Protein AF-A0A4Q3MBM2-F1 (afdb_monomer)

Solvent-accessible surface area (backbone atoms only — not comparable to full-atom values): 11166 Å² total; per-residue (Å²): 129,85,73,57,57,93,56,54,70,70,56,49,52,54,50,42,41,54,47,29,48,54,47,33,59,75,68,70,52,67,75,80,54,37,60,60,47,26,50,55,43,49,52,53,52,48,66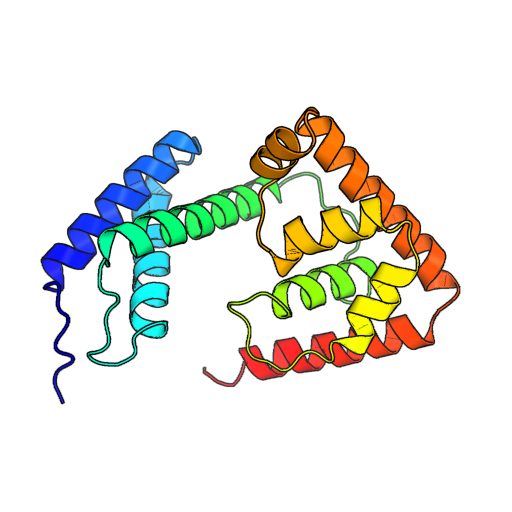,75,32,84,50,63,72,63,64,101,51,57,68,61,50,48,55,56,49,32,50,53,55,48,50,51,50,52,55,59,56,63,60,63,87,77,78,88,71,74,88,67,104,72,51,59,60,59,38,44,53,53,46,37,42,40,63,13,95,88,41,68,97,76,57,64,66,66,59,62,51,54,56,39,66,68,45,62,64,79,47,32,48,56,49,42,38,41,36,30,67,61,46,48,54,62,55,52,11,62,75,69,73,47,51,48,67,56,44,55,49,49,54,52,50,42,51,50,49,39,47,60,51,44,73,80,31,60,70,57,44,54,49,35,52,52,46,41,53,50,53,55,55,64,69,62,74,80,122

Me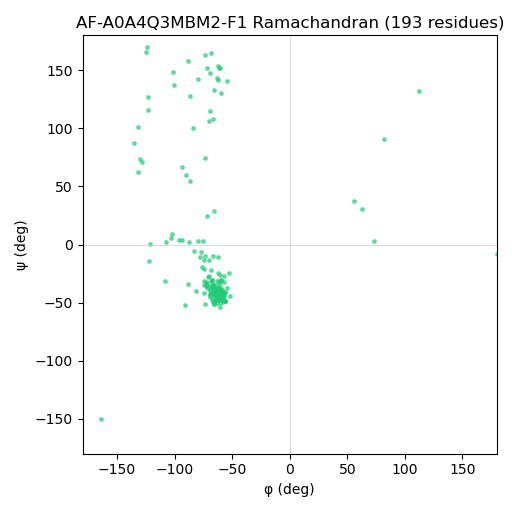an predicted aligned error: 14.72 Å

Foldseek 3Di:
DDADEPDDPVRLLVLLLVLLQVLCVVLVHDPVCSVVLSVVLVVVQCVVPVHHPHDPDVSVVSNVSSNLSNVVVSVVVVVPDDPPPDDDPQQLLVLLLLLLLCQAPPHDPQADPVLNVVLLVQDDVVLSVLSNCVRRVVDDLVNVCVVVVHDSVVSVVSPVVSSVSSSVSVVVVVVSSVSSSVRSVRSVVVVPPPD

Nearest PDB structures (foldseek):
  6dvb-assembly1_F  TM=3.613E-01  e=2.000E-03  Mycobacterium tuberculosis H37Rv
  4nqw-assembly1_A  TM=4.104E-01  e=3.362E-02  Mycobacterium tuberculosis
  7qh5-assembly2_B  TM=3.518E-01  e=1.270E-02  Streptomyces tsukubensis NRRL18488
  5wuq-assembly1_A  TM=3.814E-01  e=9.805E-02  Bacillus subtilis subsp. subtilis str. 168
  6ek8-assembly1_A  TM=2.149E-01  e=8.210E+00  Yersinia enterocolitica

pLDDT: mean 74.62, std 16.69, range [29.73, 94.88]

Sequence (195 aa):
MPIVLCMDHDELMTQARRIVRAQVRRARLDRDVIDDLTQELLVKYLQAWPGSDEPDNPAAWLQHAAGNVVIDRVRKNKRKPADNYGQGGDDPVALLVA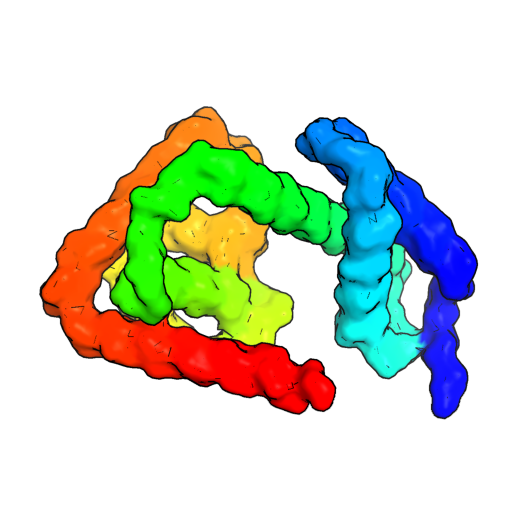TLRAAGPTSLPVVNDGVWQAALGLIPPADADILRDRFIGGTSAAELATELGISRAAVDQRVARAKARIREALVHRPDLVEALQSAHQHAYLSDNRFR

Radius of gyration: 18.85 Å; Cα contacts (8 Å, |Δi|>4): 165; chains: 1; bounding box: 39×39×48 Å

Structure (mmCIF, N/CA/C/O backbone):
data_AF-A0A4Q3MBM2-F1
#
_entry.id   AF-A0A4Q3MBM2-F1
#
loop_
_atom_site.group_PDB
_atom_site.id
_atom_site.type_symbol
_atom_site.label_atom_id
_atom_site.label_alt_id
_atom_site.label_comp_id
_atom_site.label_asym_id
_atom_site.label_entity_id
_atom_site.label_seq_id
_atom_site.pdbx_PDB_ins_code
_atom_site.Cartn_x
_atom_site.Cartn_y
_atom_site.Cartn_z
_atom_site.occupancy
_atom_site.B_iso_or_equiv
_atom_site.auth_seq_id
_atom_site.auth_comp_id
_atom_site.auth_asym_id
_atom_site.auth_atom_id
_atom_site.pdbx_PDB_model_num
ATOM 1 N N . MET A 1 1 ? 23.381 -11.188 -27.583 1.00 37.38 1 MET A N 1
ATOM 2 C CA . MET A 1 1 ? 22.688 -10.480 -28.682 1.00 37.38 1 MET A CA 1
ATOM 3 C C . MET A 1 1 ? 22.406 -9.065 -28.210 1.00 37.38 1 MET A C 1
ATOM 5 O O . MET A 1 1 ? 22.103 -8.938 -27.028 1.00 37.38 1 MET A O 1
ATOM 9 N N . PRO A 1 2 ? 22.579 -8.021 -29.037 1.00 47.56 2 PRO A N 1
ATOM 10 C CA . PRO A 1 2 ? 22.278 -6.662 -28.604 1.00 47.56 2 PRO A CA 1
ATOM 11 C C . PRO A 1 2 ? 20.770 -6.546 -28.356 1.00 47.56 2 PRO A C 1
ATOM 13 O O . PRO A 1 2 ? 19.973 -7.031 -29.158 1.00 47.56 2 PRO A O 1
ATOM 16 N N . ILE A 1 3 ? 20.400 -5.960 -27.220 1.00 51.81 3 ILE A N 1
ATOM 17 C CA . ILE A 1 3 ? 19.015 -5.625 -26.891 1.00 51.81 3 ILE A CA 1
ATOM 18 C C . ILE A 1 3 ? 18.636 -4.479 -27.829 1.00 51.81 3 ILE A C 1
ATOM 20 O O . ILE A 1 3 ? 19.146 -3.371 -27.684 1.00 51.81 3 ILE A O 1
ATOM 24 N N . VAL A 1 4 ? 17.820 -4.760 -28.844 1.00 51.38 4 VAL A N 1
ATOM 25 C CA . VAL A 1 4 ? 17.264 -3.717 -29.709 1.00 51.38 4 VAL A CA 1
ATOM 26 C C . VAL A 1 4 ? 16.024 -3.188 -29.000 1.00 51.38 4 VAL A C 1
ATOM 28 O O . VAL A 1 4 ? 14.993 -3.858 -29.001 1.00 51.38 4 VAL A O 1
ATOM 31 N N . LEU A 1 5 ? 16.174 -2.045 -28.333 1.00 57.00 5 LEU A N 1
ATOM 32 C CA . LEU A 1 5 ? 15.079 -1.254 -27.772 1.00 57.00 5 LEU A CA 1
ATOM 33 C C . LEU A 1 5 ? 14.441 -0.436 -28.917 1.00 57.00 5 LEU A C 1
ATOM 35 O O . LEU A 1 5 ? 15.150 0.020 -29.817 1.00 57.00 5 LEU A O 1
ATOM 39 N N . CYS A 1 6 ? 13.118 -0.262 -28.915 1.00 62.47 6 CYS A N 1
ATOM 40 C CA . CYS A 1 6 ? 12.387 0.590 -29.861 1.00 62.47 6 CYS A CA 1
ATOM 41 C C . CYS A 1 6 ? 12.673 2.081 -29.611 1.00 62.47 6 CYS A C 1
ATOM 43 O O . CYS A 1 6 ? 12.606 2.881 -30.544 1.00 62.47 6 CYS A O 1
ATOM 45 N N . MET A 1 7 ? 13.013 2.453 -28.374 1.00 65.75 7 MET A N 1
ATOM 46 C CA . MET A 1 7 ? 13.643 3.738 -28.051 1.00 65.75 7 MET A CA 1
ATOM 47 C C . MET A 1 7 ? 15.149 3.566 -27.861 1.00 65.75 7 MET A C 1
ATOM 49 O O . MET A 1 7 ? 15.589 2.658 -27.159 1.00 65.75 7 MET A O 1
ATOM 53 N N . ASP A 1 8 ? 15.943 4.485 -28.405 1.00 80.06 8 ASP A N 1
ATOM 54 C CA . ASP A 1 8 ? 17.374 4.536 -28.096 1.00 80.06 8 ASP A CA 1
ATOM 55 C C . ASP A 1 8 ? 17.601 4.799 -26.591 1.00 80.06 8 ASP A C 1
ATOM 57 O O . ASP A 1 8 ? 16.781 5.425 -25.911 1.00 80.06 8 ASP A O 1
ATOM 61 N N . HIS A 1 9 ? 18.723 4.324 -26.049 1.00 78.25 9 HIS A N 1
ATOM 62 C CA . HIS A 1 9 ? 19.058 4.426 -24.628 1.00 78.25 9 HIS A CA 1
ATOM 63 C C . HIS A 1 9 ? 19.037 5.879 -24.129 1.00 78.25 9 HIS A C 1
ATOM 65 O O . HIS A 1 9 ? 18.509 6.166 -23.048 1.00 78.25 9 HIS A O 1
ATOM 71 N N . ASP A 1 10 ? 19.557 6.804 -24.937 1.00 82.06 10 ASP A N 1
ATOM 72 C CA . ASP A 1 10 ? 19.594 8.231 -24.613 1.00 82.06 10 ASP A CA 1
ATOM 73 C C . ASP A 1 10 ? 18.190 8.854 -24.591 1.00 82.06 10 ASP A C 1
ATOM 75 O O . ASP A 1 10 ? 17.880 9.696 -23.734 1.00 82.06 10 ASP A O 1
ATOM 79 N N . GLU A 1 11 ? 17.303 8.403 -25.480 1.00 84.25 11 GLU A N 1
ATOM 80 C CA . GLU A 1 11 ? 15.905 8.828 -25.534 1.00 84.25 11 GLU A CA 1
ATOM 81 C C . GLU A 1 11 ? 15.121 8.303 -24.324 1.00 84.25 11 GLU A C 1
ATOM 83 O O . GLU A 1 11 ? 14.438 9.072 -23.635 1.00 84.25 11 GLU A O 1
ATOM 88 N N . LEU A 1 12 ? 15.302 7.022 -23.991 1.00 85.31 12 LEU A N 1
ATOM 89 C CA . LEU A 1 12 ? 14.716 6.377 -22.818 1.00 85.31 12 LEU A CA 1
ATOM 90 C C . LEU A 1 12 ? 15.132 7.086 -21.519 1.00 85.31 12 LEU A C 1
ATOM 92 O O . LEU A 1 12 ? 14.277 7.447 -20.703 1.00 85.31 12 LEU A O 1
ATOM 96 N N . MET A 1 13 ? 16.431 7.343 -21.340 1.00 89.25 13 MET A N 1
ATOM 97 C CA . MET A 1 13 ? 16.970 8.042 -20.170 1.00 89.25 13 MET A CA 1
ATOM 98 C C . MET A 1 13 ? 16.420 9.471 -20.067 1.00 89.25 13 MET A C 1
ATOM 100 O O . MET A 1 13 ? 15.952 9.898 -19.003 1.00 89.25 13 MET A O 1
ATOM 104 N N . THR A 1 14 ? 16.424 10.215 -21.175 1.00 91.81 14 THR A N 1
ATOM 105 C CA . THR A 1 14 ? 15.919 11.595 -21.221 1.00 91.81 14 THR A CA 1
ATOM 106 C C . THR A 1 14 ? 14.436 11.656 -20.863 1.00 91.81 14 THR A C 1
ATOM 108 O O . THR A 1 14 ? 14.007 12.500 -20.061 1.00 91.81 14 THR A O 1
ATOM 111 N N . GLN A 1 15 ? 13.644 10.735 -21.410 1.00 89.94 15 GLN A N 1
ATOM 112 C CA . GLN A 1 15 ? 12.216 10.644 -21.153 1.00 89.94 15 GLN A CA 1
ATOM 113 C C . GLN A 1 15 ? 11.914 10.253 -19.704 1.00 89.94 15 GLN A C 1
ATOM 115 O O . GLN A 1 15 ? 11.149 10.958 -19.037 1.00 89.94 15 GLN A O 1
ATOM 120 N N . ALA A 1 16 ? 12.549 9.198 -19.189 1.00 91.38 16 ALA A N 1
ATOM 121 C CA . ALA A 1 16 ? 12.395 8.755 -17.807 1.00 91.38 16 ALA A CA 1
ATOM 122 C C . ALA A 1 16 ? 12.726 9.888 -16.823 1.00 91.38 16 ALA A C 1
ATOM 124 O O . ALA A 1 16 ? 11.911 10.227 -15.959 1.00 91.38 16 ALA A O 1
ATOM 125 N N . ARG A 1 17 ? 13.863 10.571 -17.016 1.00 94.88 17 ARG A N 1
ATOM 126 C CA . ARG A 1 17 ? 14.290 11.677 -16.146 1.00 94.88 17 ARG A CA 1
ATOM 127 C C . ARG A 1 17 ? 13.323 12.859 -16.182 1.00 94.88 17 ARG A C 1
ATOM 129 O O . ARG A 1 17 ? 13.043 13.468 -15.145 1.00 94.88 17 ARG A O 1
ATOM 136 N N . ARG A 1 18 ? 12.788 13.205 -17.360 1.00 94.00 18 ARG A N 1
ATOM 137 C CA . ARG A 1 18 ? 11.780 14.270 -17.514 1.00 94.00 18 ARG A CA 1
ATOM 138 C C . ARG A 1 18 ? 10.504 13.945 -16.737 1.00 94.00 18 ARG A C 1
ATOM 140 O O . ARG A 1 18 ? 9.981 14.816 -16.037 1.00 94.00 18 ARG A O 1
ATOM 147 N N . ILE A 1 19 ? 10.026 12.709 -16.850 1.00 90.75 19 ILE A N 1
ATOM 148 C CA . ILE A 1 19 ? 8.814 12.229 -16.182 1.00 90.75 19 ILE A CA 1
ATOM 149 C C . ILE A 1 19 ? 9.013 12.215 -14.663 1.00 90.75 19 ILE A C 1
ATOM 151 O O . ILE A 1 19 ? 8.224 12.826 -13.937 1.00 90.75 19 ILE A O 1
ATOM 155 N N . VAL A 1 20 ? 10.101 11.609 -14.178 1.00 92.69 20 VAL A N 1
ATOM 156 C CA . VAL A 1 20 ? 10.429 11.553 -12.745 1.00 92.69 20 VAL A CA 1
ATOM 157 C C . VAL A 1 20 ? 10.550 12.955 -12.160 1.00 92.69 20 VAL A C 1
ATOM 159 O O . VAL A 1 20 ? 9.953 13.241 -11.126 1.00 92.69 20 VAL A O 1
ATOM 162 N N . ARG A 1 21 ? 11.225 13.884 -12.848 1.00 91.88 21 ARG A N 1
ATOM 163 C CA . ARG A 1 21 ? 11.324 15.287 -12.413 1.00 91.88 21 ARG A CA 1
ATOM 164 C C . ARG A 1 21 ? 9.953 15.946 -12.247 1.00 91.88 21 ARG A C 1
ATOM 166 O O . ARG A 1 21 ? 9.754 16.697 -11.289 1.00 91.88 21 ARG A O 1
ATOM 173 N N . ALA A 1 22 ? 9.018 15.709 -13.167 1.00 85.69 22 ALA A N 1
ATOM 174 C CA . ALA A 1 22 ? 7.664 16.250 -13.067 1.00 85.69 22 ALA A CA 1
ATOM 175 C C . ALA A 1 22 ? 6.912 15.664 -11.861 1.00 85.69 22 ALA A C 1
ATOM 177 O O . ALA A 1 22 ? 6.279 16.409 -11.111 1.00 85.69 22 ALA A O 1
ATOM 178 N N . GLN A 1 23 ? 7.034 14.355 -11.634 1.00 82.75 23 GLN A N 1
ATOM 179 C CA . GLN A 1 23 ? 6.391 13.667 -10.514 1.00 82.75 23 GLN A CA 1
ATOM 180 C C . GLN A 1 23 ? 6.994 14.063 -9.156 1.00 82.75 23 GLN A C 1
ATOM 182 O O . GLN A 1 23 ? 6.250 14.385 -8.233 1.00 82.75 23 GLN A O 1
ATOM 187 N N . VAL A 1 24 ? 8.323 14.167 -9.043 1.00 86.12 24 VAL A N 1
ATOM 188 C CA . VAL A 1 24 ? 9.031 14.666 -7.847 1.00 86.12 24 VAL A CA 1
ATOM 189 C C . VAL A 1 24 ? 8.570 16.078 -7.480 1.00 86.12 24 VAL A C 1
ATOM 191 O O . VAL A 1 24 ? 8.257 16.344 -6.318 1.00 86.12 24 VAL A O 1
ATOM 194 N N . ARG A 1 25 ? 8.439 16.975 -8.472 1.00 81.12 25 ARG A N 1
ATOM 195 C CA . ARG A 1 25 ? 7.906 18.333 -8.257 1.00 81.12 25 ARG A CA 1
ATOM 196 C C . ARG A 1 25 ? 6.471 18.308 -7.729 1.00 81.12 25 ARG A C 1
ATOM 198 O O . ARG A 1 25 ? 6.173 19.027 -6.778 1.00 81.12 25 ARG A O 1
ATOM 205 N N . ARG A 1 26 ? 5.592 17.483 -8.311 1.00 79.12 26 ARG A N 1
ATOM 206 C CA . ARG A 1 26 ? 4.198 17.323 -7.851 1.00 79.12 26 ARG A CA 1
ATOM 207 C C . ARG A 1 26 ? 4.129 16.770 -6.425 1.00 79.12 26 ARG A C 1
ATOM 209 O O . ARG A 1 26 ? 3.324 17.242 -5.627 1.00 79.12 26 ARG A O 1
ATOM 216 N N . ALA A 1 27 ? 5.004 15.823 -6.096 1.00 76.69 27 ALA A N 1
ATOM 217 C CA . ALA A 1 27 ? 5.098 15.194 -4.782 1.00 76.69 27 ALA A CA 1
ATOM 218 C C . ALA A 1 27 ? 5.799 16.056 -3.714 1.00 76.69 27 ALA A C 1
ATOM 220 O O . ALA A 1 27 ? 5.801 15.668 -2.547 1.00 76.69 27 ALA A O 1
ATOM 221 N N . ARG A 1 28 ? 6.361 17.218 -4.091 1.00 80.00 28 ARG A N 1
ATOM 222 C CA . ARG A 1 28 ? 7.127 18.124 -3.213 1.00 80.00 28 ARG A CA 1
ATOM 223 C C . ARG A 1 28 ? 8.306 17.432 -2.514 1.00 80.00 28 ARG A C 1
ATOM 225 O O . ARG A 1 28 ? 8.573 17.698 -1.346 1.00 80.00 28 ARG A O 1
ATOM 232 N N . LEU A 1 29 ? 8.977 16.529 -3.223 1.00 77.69 29 LEU A N 1
ATOM 233 C CA . LEU A 1 29 ? 10.220 15.912 -2.764 1.00 77.69 29 LEU A CA 1
ATOM 234 C C . LEU A 1 29 ? 11.427 16.764 -3.179 1.00 77.69 29 LEU A C 1
ATOM 236 O O . LEU A 1 29 ? 11.348 17.547 -4.133 1.00 77.69 29 LEU A O 1
ATOM 240 N N . ASP A 1 30 ? 12.538 16.579 -2.470 1.00 79.25 30 ASP A N 1
ATOM 241 C CA . ASP A 1 30 ? 13.817 17.207 -2.791 1.00 79.25 30 ASP A CA 1
ATOM 242 C C . ASP A 1 30 ? 14.305 16.801 -4.190 1.00 79.25 30 ASP A C 1
ATOM 244 O O . ASP A 1 30 ? 13.938 15.759 -4.732 1.00 79.25 30 ASP A O 1
ATOM 248 N N . ARG A 1 31 ? 15.082 17.670 -4.848 1.00 85.12 31 ARG A N 1
ATOM 249 C CA . ARG A 1 31 ? 15.520 17.426 -6.238 1.00 85.12 31 ARG A CA 1
ATOM 250 C C . ARG A 1 31 ? 16.642 16.392 -6.339 1.00 85.12 31 ARG A C 1
ATOM 252 O O . ARG A 1 31 ? 16.861 15.868 -7.426 1.00 85.12 31 ARG A O 1
ATOM 259 N N . ASP A 1 32 ? 17.340 16.136 -5.244 1.00 86.38 32 ASP A N 1
ATOM 260 C CA . ASP A 1 32 ? 18.426 15.160 -5.132 1.00 86.38 32 ASP A CA 1
ATOM 261 C C . ASP A 1 32 ? 17.950 13.725 -5.412 1.00 86.38 32 ASP A C 1
ATOM 263 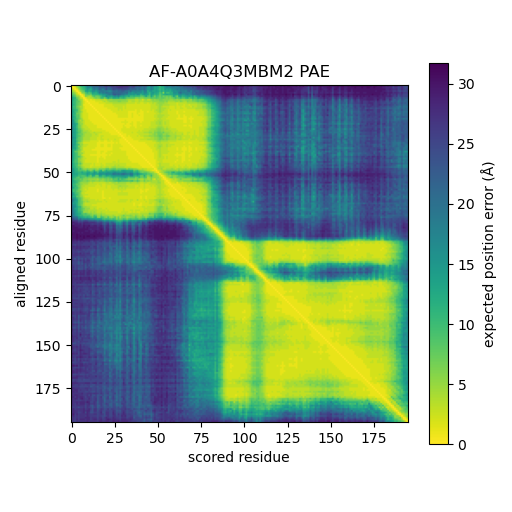O O . ASP A 1 32 ? 18.677 12.950 -6.022 1.00 86.38 32 ASP A O 1
ATOM 267 N N . VAL A 1 33 ? 16.694 13.392 -5.092 1.00 86.31 33 VAL A N 1
ATOM 268 C CA . VAL A 1 33 ? 16.143 12.046 -5.329 1.00 86.31 33 VAL A CA 1
ATOM 269 C C . VAL A 1 33 ? 15.836 11.749 -6.801 1.00 86.31 33 VAL A C 1
ATOM 271 O O . VAL A 1 33 ? 15.489 10.619 -7.131 1.00 86.31 33 VAL A O 1
ATOM 274 N N . ILE A 1 34 ? 15.890 12.742 -7.697 1.00 88.56 34 ILE A N 1
ATOM 275 C CA . ILE A 1 34 ? 15.462 12.576 -9.098 1.00 88.56 34 ILE A CA 1
ATOM 276 C C . ILE A 1 34 ? 16.289 11.501 -9.799 1.00 88.56 34 ILE A C 1
ATOM 278 O O . ILE A 1 34 ? 15.725 10.696 -10.539 1.00 88.56 34 ILE A O 1
ATOM 282 N N . ASP A 1 35 ? 17.598 11.487 -9.575 1.00 89.50 35 ASP A N 1
ATOM 283 C CA . ASP A 1 35 ? 18.496 10.596 -10.306 1.00 89.50 35 ASP A CA 1
ATOM 284 C C . ASP A 1 35 ? 18.347 9.153 -9.808 1.00 89.50 35 ASP A C 1
ATOM 286 O O . ASP A 1 35 ? 18.164 8.256 -10.629 1.00 89.50 35 ASP A O 1
ATOM 290 N N . ASP A 1 36 ? 18.237 8.949 -8.491 1.00 88.25 36 ASP A N 1
ATOM 291 C CA . ASP A 1 36 ? 17.901 7.649 -7.895 1.00 88.25 36 ASP A CA 1
ATOM 292 C C . ASP A 1 36 ? 16.582 7.085 -8.436 1.00 88.25 36 ASP A C 1
ATOM 294 O O . ASP A 1 36 ? 16.493 5.923 -8.823 1.00 88.25 36 ASP A O 1
ATOM 298 N N . LEU A 1 37 ? 15.526 7.904 -8.450 1.00 89.06 37 LEU A N 1
ATOM 299 C CA . LEU A 1 37 ? 14.201 7.462 -8.885 1.00 89.06 37 LEU A CA 1
ATOM 300 C C . LEU A 1 37 ? 14.151 7.231 -10.397 1.00 89.06 37 LEU A C 1
ATOM 302 O O . LEU A 1 37 ? 13.383 6.393 -10.863 1.00 89.06 37 LEU A O 1
ATOM 306 N N . THR A 1 38 ? 14.976 7.945 -11.164 1.00 92.38 38 THR A N 1
ATOM 307 C CA . THR A 1 38 ? 15.148 7.684 -12.597 1.00 92.38 38 THR A CA 1
ATOM 308 C C . THR A 1 38 ? 15.820 6.333 -12.810 1.00 92.38 38 THR A C 1
ATOM 310 O O . THR A 1 38 ? 15.333 5.544 -13.613 1.00 92.38 38 THR A O 1
ATOM 313 N N . GLN A 1 39 ? 16.880 6.027 -12.060 1.00 89.31 39 GLN A N 1
ATOM 314 C CA . GLN A 1 39 ? 17.538 4.722 -12.124 1.00 89.31 39 GLN A CA 1
ATOM 315 C C . GLN A 1 39 ? 16.587 3.595 -11.712 1.00 89.31 39 GLN A C 1
ATOM 317 O O . GLN A 1 39 ? 16.474 2.607 -12.430 1.00 89.31 39 GLN A O 1
ATOM 322 N N . GLU A 1 40 ? 15.839 3.760 -10.618 1.00 87.56 40 GLU A N 1
ATOM 323 C CA . GLU A 1 40 ? 14.850 2.770 -10.177 1.00 87.56 40 GLU A CA 1
ATOM 324 C C . GLU A 1 40 ? 13.769 2.526 -11.245 1.00 87.56 40 GLU A C 1
ATOM 326 O O . GLU A 1 40 ? 13.394 1.383 -11.506 1.00 87.56 40 GLU A O 1
ATOM 331 N N . LEU A 1 41 ? 13.288 3.587 -11.898 1.00 87.88 41 LEU A N 1
ATOM 332 C CA . LEU A 1 41 ? 12.322 3.486 -12.990 1.00 87.88 41 LEU A CA 1
ATOM 333 C C . LEU A 1 41 ? 12.890 2.735 -14.203 1.00 87.88 41 LEU A C 1
ATOM 335 O O . LEU A 1 41 ? 12.200 1.893 -14.775 1.00 87.88 41 LEU A O 1
ATOM 339 N N . LEU A 1 42 ? 14.135 3.022 -14.585 1.00 88.44 42 LEU A N 1
ATOM 340 C CA . LEU A 1 42 ? 14.799 2.376 -15.718 1.00 88.44 42 LEU A CA 1
ATOM 341 C C . LEU A 1 42 ? 15.118 0.906 -15.449 1.00 88.44 42 LEU A C 1
ATOM 343 O O . LEU A 1 42 ? 14.931 0.075 -16.331 1.00 88.44 42 LEU A O 1
ATOM 347 N N . VAL A 1 43 ? 15.531 0.565 -14.227 1.00 86.88 43 VAL A N 1
ATOM 348 C CA . VAL A 1 43 ? 15.707 -0.834 -13.815 1.00 86.88 43 VAL A CA 1
ATOM 349 C C . VAL A 1 43 ? 14.391 -1.592 -13.968 1.00 86.88 43 VAL A C 1
ATOM 351 O O . VAL A 1 43 ? 14.374 -2.650 -14.589 1.00 86.88 43 VAL A O 1
ATOM 354 N N . LYS A 1 44 ? 13.274 -1.023 -13.492 1.00 80.19 44 LYS A N 1
ATOM 355 C CA . LYS A 1 44 ? 11.943 -1.630 -13.660 1.00 80.19 44 LYS A CA 1
ATOM 356 C C . LYS A 1 44 ? 11.558 -1.780 -15.132 1.00 80.19 44 LYS A C 1
ATOM 358 O O . LYS A 1 44 ? 10.962 -2.787 -15.493 1.00 80.19 44 LYS A O 1
ATOM 363 N N . TYR A 1 45 ? 11.897 -0.800 -15.970 1.00 82.88 45 TYR A N 1
ATOM 364 C CA . TYR A 1 45 ? 11.627 -0.845 -17.407 1.00 82.88 45 TYR A CA 1
ATOM 365 C C . TYR A 1 45 ? 12.372 -2.003 -18.086 1.00 82.88 45 TYR A C 1
ATOM 367 O O . TYR A 1 45 ? 11.755 -2.821 -18.760 1.00 82.88 45 TYR A O 1
ATOM 375 N N . LEU A 1 46 ? 13.679 -2.127 -17.839 1.00 83.12 46 LEU A N 1
ATOM 376 C CA . LEU A 1 46 ? 14.513 -3.187 -18.417 1.00 83.12 46 LEU A CA 1
ATOM 377 C C . LEU A 1 46 ? 14.170 -4.580 -17.868 1.00 83.12 46 LEU A C 1
ATOM 379 O O . LEU A 1 46 ? 14.298 -5.573 -18.574 1.00 83.12 46 LEU A O 1
ATOM 383 N N . GLN A 1 47 ? 13.728 -4.669 -16.612 1.00 79.69 47 GLN A N 1
ATOM 384 C CA . GLN A 1 47 ? 13.271 -5.927 -16.015 1.00 79.69 47 GLN A CA 1
ATOM 385 C C . GLN A 1 47 ? 11.913 -6.378 -16.551 1.00 79.69 47 GLN A C 1
ATOM 387 O O . GLN A 1 47 ? 11.687 -7.578 -16.681 1.00 79.69 47 GLN A O 1
ATOM 392 N N . ALA A 1 48 ? 11.012 -5.435 -16.844 1.00 75.44 48 ALA A N 1
ATOM 393 C CA . ALA A 1 48 ? 9.721 -5.742 -17.450 1.00 75.44 48 ALA A CA 1
ATOM 394 C C . ALA A 1 48 ? 9.881 -6.263 -18.884 1.00 75.44 48 ALA A C 1
ATOM 396 O O . ALA A 1 48 ? 9.097 -7.104 -19.315 1.00 75.44 48 ALA A O 1
ATOM 397 N N . TRP A 1 49 ? 10.922 -5.803 -19.584 1.00 79.44 49 TRP A N 1
ATOM 398 C CA . TRP A 1 49 ? 11.185 -6.137 -20.980 1.00 79.44 49 TRP A CA 1
ATOM 399 C C . TRP A 1 49 ? 12.636 -6.602 -21.158 1.00 79.44 49 TRP A C 1
ATOM 401 O O . TRP A 1 49 ? 13.462 -5.870 -21.702 1.00 79.44 49 TRP A O 1
ATOM 411 N N . PRO A 1 50 ? 12.984 -7.826 -20.708 1.00 64.75 50 PRO A N 1
ATOM 412 C CA . PRO A 1 50 ? 14.352 -8.355 -20.765 1.00 64.75 50 PRO A CA 1
ATOM 413 C C . PRO A 1 50 ? 14.818 -8.735 -22.193 1.00 64.75 50 PRO A C 1
ATOM 415 O O . PRO A 1 50 ? 15.708 -9.569 -22.363 1.00 64.75 50 PRO A O 1
ATOM 418 N N . GLY A 1 51 ? 14.234 -8.128 -23.230 1.00 65.38 51 GLY A N 1
ATOM 419 C CA . GLY A 1 51 ? 14.446 -8.410 -24.649 1.00 65.38 51 GLY A CA 1
ATOM 420 C C . GLY A 1 51 ? 13.929 -7.270 -25.537 1.00 65.38 51 GLY A C 1
ATOM 421 O O . GLY A 1 51 ? 13.937 -6.117 -25.122 1.00 65.38 51 GLY A O 1
ATOM 422 N N . SER A 1 52 ? 13.493 -7.586 -26.759 1.00 59.84 52 SER A N 1
ATOM 423 C CA . SER A 1 52 ? 13.020 -6.600 -27.753 1.00 59.84 52 SER A CA 1
ATOM 424 C C . SER A 1 52 ? 11.505 -6.364 -27.751 1.00 59.84 52 SER A C 1
ATOM 426 O O . SER A 1 52 ? 11.011 -5.598 -28.574 1.00 59.84 52 SER A O 1
ATOM 428 N N . ASP A 1 53 ? 10.771 -6.992 -26.832 1.00 66.06 53 ASP A N 1
ATOM 429 C CA . ASP A 1 53 ? 9.310 -6.893 -26.749 1.00 66.06 53 ASP A CA 1
ATOM 430 C C . ASP A 1 53 ? 8.888 -5.672 -25.922 1.00 66.06 53 ASP A C 1
ATOM 432 O O . ASP A 1 53 ? 8.193 -5.793 -24.922 1.00 66.06 53 ASP A O 1
ATOM 436 N N . GLU A 1 54 ? 9.363 -4.484 -26.291 1.00 68.62 54 GLU A N 1
ATOM 437 C CA . GLU A 1 54 ? 8.937 -3.244 -25.639 1.00 68.62 54 GLU A CA 1
ATOM 438 C C . GLU A 1 54 ? 7.428 -2.990 -25.827 1.00 68.62 54 GLU A C 1
ATOM 440 O O . GLU A 1 54 ? 6.831 -3.433 -26.809 1.00 68.62 54 GLU A O 1
ATOM 445 N N . PRO A 1 55 ? 6.781 -2.254 -24.907 1.00 69.62 55 PRO A N 1
ATOM 446 C CA . PRO A 1 55 ? 5.367 -1.944 -25.036 1.00 69.62 55 PRO A CA 1
ATOM 447 C C . PRO A 1 55 ? 5.148 -0.980 -26.205 1.00 69.62 55 PRO A C 1
ATOM 449 O O . PRO A 1 55 ? 5.948 -0.070 -26.404 1.00 69.62 55 PRO A O 1
ATOM 452 N N . ASP A 1 56 ? 4.001 -1.084 -26.884 1.00 69.88 56 ASP A N 1
ATOM 453 C CA . ASP A 1 56 ? 3.628 -0.208 -28.013 1.00 69.88 56 ASP A CA 1
ATOM 454 C C . ASP A 1 56 ? 3.722 1.298 -27.688 1.00 69.88 56 ASP A C 1
ATOM 456 O O . ASP A 1 56 ? 3.875 2.139 -28.573 1.00 69.88 56 ASP A O 1
ATOM 460 N N . ASN A 1 57 ? 3.617 1.661 -26.403 1.00 74.06 57 ASN A N 1
ATOM 461 C CA . ASN A 1 57 ? 3.807 3.025 -25.921 1.00 74.06 57 ASN A CA 1
ATOM 462 C C . ASN A 1 57 ? 4.684 3.066 -24.651 1.00 74.06 57 ASN A C 1
ATOM 464 O O . ASN A 1 57 ? 4.163 3.113 -23.526 1.00 74.06 57 ASN A O 1
ATOM 468 N N . PRO A 1 58 ? 6.020 3.126 -24.805 1.00 76.75 58 PRO A N 1
ATOM 469 C CA . PRO A 1 58 ? 6.956 3.216 -23.684 1.00 76.75 58 PRO A CA 1
ATOM 470 C C . PRO A 1 58 ? 6.748 4.465 -22.826 1.00 76.75 58 PRO A C 1
ATOM 472 O O . PRO A 1 58 ? 6.900 4.429 -21.604 1.00 76.75 58 PRO A O 1
ATOM 475 N N . ALA A 1 59 ? 6.347 5.581 -23.442 1.00 75.75 59 ALA A N 1
ATOM 476 C CA . ALA A 1 59 ? 6.111 6.839 -22.742 1.00 75.75 59 ALA A CA 1
ATOM 477 C C . ALA A 1 59 ? 4.959 6.728 -21.736 1.00 75.75 59 ALA A C 1
ATOM 479 O O . ALA A 1 59 ? 5.077 7.212 -20.607 1.00 75.75 59 ALA A O 1
ATOM 480 N N . ALA A 1 60 ? 3.858 6.081 -22.128 1.00 74.56 60 ALA A N 1
ATOM 481 C CA . ALA A 1 60 ? 2.723 5.829 -21.247 1.00 74.56 60 ALA A CA 1
ATOM 482 C C . ALA A 1 60 ? 3.124 4.911 -20.085 1.00 74.56 60 ALA A C 1
ATOM 484 O O . ALA A 1 60 ? 2.829 5.222 -18.929 1.00 74.56 60 ALA A O 1
ATOM 485 N N . TRP A 1 61 ? 3.874 3.842 -20.367 1.00 84.31 61 TRP A N 1
ATOM 486 C CA . TRP A 1 61 ? 4.379 2.945 -19.328 1.00 84.31 61 TRP A CA 1
ATOM 487 C C . TRP A 1 61 ? 5.254 3.691 -18.309 1.00 84.31 61 TRP A C 1
ATOM 489 O O . TRP A 1 61 ? 5.017 3.607 -17.102 1.00 84.31 61 TRP A O 1
ATOM 499 N N . LEU A 1 62 ? 6.209 4.503 -18.780 1.00 80.19 62 LEU A N 1
ATOM 500 C CA . LEU A 1 62 ? 7.099 5.288 -17.919 1.00 80.19 62 LEU A CA 1
ATOM 501 C C . LEU A 1 62 ? 6.329 6.299 -17.063 1.00 80.19 62 LEU A C 1
ATOM 503 O O . LEU A 1 62 ? 6.674 6.493 -15.900 1.00 80.19 62 LEU A O 1
ATOM 507 N N . GLN A 1 63 ? 5.278 6.929 -17.600 1.00 76.62 63 GLN A N 1
ATOM 508 C CA . GLN A 1 63 ? 4.412 7.839 -16.837 1.00 76.62 63 GLN A CA 1
ATOM 509 C C . GLN A 1 63 ? 3.732 7.133 -15.664 1.00 76.62 63 GLN A C 1
ATOM 511 O O . GLN A 1 63 ? 3.754 7.655 -14.544 1.00 76.62 63 GLN A O 1
ATOM 516 N N . HIS A 1 64 ? 3.165 5.950 -15.910 1.00 72.69 64 HIS A N 1
ATOM 517 C CA . HIS A 1 64 ? 2.515 5.150 -14.875 1.00 72.69 64 HIS A CA 1
ATOM 518 C C . HIS A 1 64 ? 3.525 4.656 -13.829 1.00 72.69 64 HIS A C 1
ATOM 520 O O . HIS A 1 64 ? 3.351 4.901 -12.632 1.00 72.69 64 HIS A O 1
ATOM 526 N N . ALA A 1 65 ? 4.626 4.038 -14.261 1.00 74.31 65 ALA A N 1
ATOM 527 C CA . ALA A 1 65 ? 5.629 3.477 -13.359 1.00 74.31 65 ALA A CA 1
ATOM 528 C C . ALA A 1 65 ? 6.375 4.550 -12.535 1.00 74.31 65 ALA A C 1
ATOM 530 O O . ALA A 1 65 ? 6.679 4.325 -11.359 1.00 74.31 65 ALA A O 1
ATOM 531 N N . ALA A 1 66 ? 6.608 5.746 -13.091 1.00 77.06 66 ALA A N 1
ATOM 532 C CA . ALA A 1 66 ? 7.228 6.859 -12.365 1.00 77.06 66 ALA A CA 1
ATOM 533 C C . ALA A 1 66 ? 6.377 7.347 -11.184 1.00 77.06 66 ALA A C 1
ATOM 535 O O . ALA A 1 66 ? 6.925 7.736 -10.150 1.00 77.06 66 ALA A O 1
ATOM 536 N N . GLY A 1 67 ? 5.046 7.321 -11.321 1.00 71.31 67 GLY A N 1
ATOM 537 C CA . GLY A 1 67 ? 4.128 7.644 -10.229 1.00 71.31 67 GLY A CA 1
ATOM 538 C C . GLY A 1 67 ? 4.342 6.725 -9.027 1.00 71.31 67 GLY A C 1
ATOM 539 O O . GLY A 1 67 ? 4.495 7.205 -7.904 1.00 71.31 67 GLY A O 1
ATOM 540 N N . ASN A 1 68 ? 4.462 5.419 -9.276 1.00 74.50 68 ASN A N 1
ATOM 541 C CA . ASN A 1 68 ? 4.671 4.408 -8.238 1.00 74.50 68 ASN A CA 1
ATOM 542 C C . ASN A 1 68 ? 6.019 4.582 -7.527 1.00 74.50 68 ASN A C 1
ATOM 544 O O . ASN A 1 68 ? 6.062 4.660 -6.300 1.00 74.50 68 ASN A O 1
ATOM 548 N N . VAL A 1 69 ? 7.104 4.745 -8.293 1.00 80.00 69 VAL A N 1
ATOM 549 C CA . VAL A 1 69 ? 8.463 4.964 -7.761 1.00 80.00 69 VAL A CA 1
ATOM 550 C C . VAL A 1 69 ? 8.520 6.209 -6.859 1.00 80.00 69 VAL A C 1
ATOM 552 O O . VAL A 1 69 ? 9.060 6.176 -5.750 1.00 80.00 69 VAL A O 1
ATOM 555 N N . VAL A 1 70 ? 7.893 7.311 -7.281 1.00 79.56 70 VAL A N 1
ATOM 556 C CA . VAL A 1 70 ? 7.833 8.549 -6.488 1.00 79.56 70 VAL A CA 1
ATOM 557 C C . VAL A 1 70 ? 6.961 8.387 -5.241 1.00 79.56 70 VAL A C 1
ATOM 559 O O . VAL A 1 70 ? 7.358 8.819 -4.157 1.00 79.56 70 VAL A O 1
ATOM 562 N N . ILE A 1 71 ? 5.795 7.745 -5.351 1.00 74.50 71 ILE A N 1
ATOM 563 C CA . ILE A 1 71 ? 4.908 7.480 -4.208 1.00 74.50 71 ILE A CA 1
ATOM 564 C C . ILE A 1 71 ? 5.611 6.613 -3.161 1.00 74.50 71 ILE A C 1
ATOM 566 O O . ILE A 1 71 ? 5.492 6.886 -1.963 1.00 74.50 71 ILE A O 1
ATOM 570 N N . ASP A 1 72 ? 6.378 5.612 -3.579 1.00 75.38 72 ASP A N 1
ATOM 571 C CA . ASP A 1 72 ? 7.131 4.762 -2.662 1.00 75.38 72 ASP A CA 1
ATOM 572 C C . ASP A 1 72 ? 8.237 5.536 -1.941 1.00 75.38 72 ASP A C 1
ATOM 574 O O . ASP A 1 72 ? 8.415 5.361 -0.730 1.00 75.38 72 ASP A O 1
ATOM 578 N N . ARG A 1 73 ? 8.901 6.487 -2.612 1.00 81.38 73 ARG A N 1
ATOM 579 C CA . ARG A 1 73 ? 9.823 7.425 -1.950 1.00 81.38 73 ARG A CA 1
ATOM 580 C C . ARG A 1 73 ? 9.104 8.322 -0.940 1.00 81.38 73 ARG A C 1
ATOM 582 O O . ARG A 1 73 ? 9.582 8.460 0.185 1.00 81.38 73 ARG A O 1
ATOM 589 N N . VAL A 1 74 ? 7.931 8.871 -1.275 1.00 72.56 74 VAL A N 1
ATOM 590 C CA . VAL A 1 74 ? 7.108 9.648 -0.323 1.00 72.56 74 VAL A CA 1
ATOM 591 C C . VAL A 1 74 ? 6.732 8.797 0.894 1.00 72.56 74 VAL A C 1
ATOM 593 O O . VAL A 1 74 ? 6.810 9.272 2.027 1.00 72.56 74 VAL A O 1
ATOM 596 N N . ARG A 1 75 ? 6.337 7.536 0.687 1.00 63.91 75 ARG A N 1
ATOM 597 C CA . ARG A 1 75 ? 5.983 6.597 1.764 1.00 63.91 75 ARG A CA 1
ATOM 598 C C . ARG A 1 75 ? 7.187 6.271 2.654 1.00 63.91 75 ARG A C 1
ATOM 600 O O . ARG A 1 75 ? 7.033 6.257 3.873 1.00 63.91 75 ARG A O 1
ATOM 607 N N . LYS A 1 76 ? 8.376 6.062 2.073 1.00 65.31 76 LYS A N 1
ATOM 608 C CA . LYS A 1 76 ? 9.635 5.855 2.814 1.00 65.31 76 LYS A CA 1
ATOM 609 C C . LYS A 1 76 ? 10.027 7.092 3.634 1.00 65.31 76 LYS A C 1
ATOM 611 O O . LYS A 1 76 ? 10.400 6.943 4.792 1.00 65.31 76 LYS A O 1
ATOM 616 N N . ASN A 1 77 ? 9.862 8.299 3.089 1.00 58.56 77 ASN A N 1
ATOM 617 C CA . ASN A 1 77 ? 10.183 9.546 3.796 1.00 58.56 77 ASN A CA 1
ATOM 618 C C . ASN A 1 77 ? 9.184 9.867 4.920 1.00 58.56 77 ASN A C 1
ATOM 620 O O . ASN A 1 77 ? 9.590 10.322 5.983 1.00 58.56 77 ASN A O 1
ATOM 624 N N . LYS A 1 78 ? 7.891 9.562 4.739 1.00 48.88 78 LYS A N 1
ATOM 625 C CA . LYS A 1 78 ? 6.865 9.711 5.793 1.00 48.88 78 LYS A CA 1
ATOM 626 C C . LYS A 1 78 ? 6.997 8.708 6.942 1.00 48.88 78 LYS A C 1
ATOM 628 O O . LYS A 1 78 ? 6.384 8.905 7.984 1.00 48.88 78 LYS A O 1
ATOM 633 N N . ARG A 1 79 ? 7.805 7.659 6.773 1.00 49.84 79 ARG A N 1
ATOM 634 C CA . ARG A 1 79 ? 8.126 6.674 7.816 1.00 49.84 79 ARG A CA 1
ATOM 635 C C . ARG A 1 79 ? 9.120 7.183 8.873 1.00 49.84 79 ARG A C 1
ATOM 637 O O . ARG A 1 79 ? 9.463 6.447 9.789 1.00 49.84 79 ARG A O 1
ATOM 644 N N . LYS A 1 80 ? 9.541 8.449 8.793 1.00 49.94 80 LYS A N 1
ATOM 645 C CA . LYS A 1 80 ? 10.207 9.193 9.870 1.00 49.94 80 LYS A CA 1
ATOM 646 C C . LYS A 1 80 ? 9.363 10.453 10.135 1.00 49.94 80 LYS A C 1
ATOM 648 O O . LYS A 1 80 ? 9.302 11.257 9.208 1.00 49.94 80 LYS A O 1
ATOM 653 N N . PRO A 1 81 ? 8.716 10.705 11.296 1.00 44.94 81 PRO A N 1
ATOM 654 C CA . PRO A 1 81 ? 8.567 9.958 12.556 1.00 44.94 81 PRO A CA 1
ATOM 655 C C . PRO A 1 81 ? 7.085 9.678 12.945 1.00 44.94 81 PRO A C 1
ATOM 657 O O . PRO A 1 81 ? 6.288 10.607 13.036 1.00 44.94 81 PRO A O 1
ATOM 660 N N . ALA A 1 82 ? 6.732 8.410 13.208 1.00 37.12 82 ALA A N 1
ATOM 661 C CA . ALA A 1 82 ? 5.561 7.959 14.003 1.00 37.12 82 ALA A CA 1
ATOM 662 C C . ALA A 1 82 ? 5.451 6.418 14.096 1.00 37.12 82 ALA A C 1
ATOM 664 O O . ALA A 1 82 ? 4.652 5.913 14.878 1.00 37.12 82 ALA A O 1
ATOM 665 N N . ASP A 1 83 ? 6.262 5.657 13.355 1.00 39.22 83 ASP A N 1
ATOM 666 C CA . ASP A 1 83 ? 6.251 4.190 13.411 1.00 39.22 83 ASP A CA 1
ATOM 667 C C . ASP A 1 83 ? 7.243 3.671 14.473 1.00 39.22 83 ASP A C 1
ATOM 669 O O . ASP A 1 83 ? 8.164 2.918 14.177 1.00 39.22 83 ASP A O 1
ATOM 673 N N . ASN A 1 84 ? 7.037 4.074 15.732 1.00 37.16 84 ASN A N 1
ATOM 674 C CA . ASN A 1 84 ? 7.373 3.237 16.889 1.00 37.16 84 ASN A CA 1
ATOM 675 C C . ASN A 1 84 ? 6.103 2.466 17.277 1.00 37.16 84 ASN A C 1
ATOM 677 O O . ASN A 1 84 ? 5.511 2.692 18.327 1.00 37.16 84 ASN A O 1
ATOM 681 N N . TYR A 1 85 ? 5.672 1.562 16.399 1.00 39.78 85 TYR A N 1
ATOM 682 C CA . TYR A 1 85 ? 4.738 0.496 16.743 1.00 39.78 85 TYR A CA 1
ATOM 683 C C . TYR A 1 85 ? 5.308 -0.809 16.194 1.00 39.78 85 TYR A C 1
ATOM 685 O O . TYR A 1 85 ? 5.236 -1.070 14.997 1.00 39.78 85 TYR A O 1
ATOM 693 N N . GLY A 1 86 ? 5.910 -1.582 17.102 1.00 35.25 86 GLY A N 1
ATOM 694 C CA . GLY A 1 86 ? 6.366 -2.953 16.885 1.00 35.25 86 GLY A CA 1
ATOM 695 C C . GLY A 1 86 ? 7.718 -3.077 16.190 1.00 35.25 86 GLY A C 1
ATOM 696 O O . GLY A 1 86 ? 7.792 -3.202 14.972 1.00 35.25 86 GLY A O 1
ATOM 697 N N . GLN A 1 87 ? 8.797 -3.120 16.972 1.00 32.84 87 GLN A N 1
ATOM 698 C CA . GLN A 1 87 ? 9.953 -3.910 16.556 1.00 32.84 87 GLN A CA 1
ATOM 699 C C . GLN A 1 87 ? 9.542 -5.388 16.461 1.00 32.84 87 GLN A C 1
ATOM 701 O O . GLN A 1 87 ? 8.820 -5.871 17.330 1.00 32.84 87 GLN A O 1
ATOM 706 N N . GLY A 1 88 ? 10.059 -6.098 15.458 1.00 36.84 88 GLY A N 1
ATOM 707 C CA . GLY A 1 88 ? 10.013 -7.560 15.368 1.00 36.84 88 GLY A CA 1
ATOM 708 C C . GLY A 1 88 ? 9.128 -8.059 14.229 1.00 36.84 88 GLY A C 1
ATOM 709 O O . GLY A 1 88 ? 8.001 -7.603 14.069 1.00 36.84 88 GLY A O 1
ATOM 710 N N . GLY A 1 89 ? 9.637 -8.992 13.424 1.00 50.91 89 GLY A N 1
ATOM 711 C CA . GLY A 1 89 ? 8.967 -9.601 12.267 1.00 50.91 89 GLY A CA 1
ATOM 712 C C . GLY A 1 89 ? 7.732 -10.460 12.580 1.00 50.91 89 GLY A C 1
ATOM 713 O O . GLY A 1 89 ? 7.441 -11.363 11.806 1.00 50.91 89 GLY A O 1
ATOM 714 N N . ASP A 1 90 ? 7.010 -10.165 13.664 1.00 62.31 90 ASP A N 1
ATOM 715 C CA . ASP A 1 90 ? 5.932 -10.986 14.224 1.00 62.31 90 ASP A CA 1
ATOM 716 C C . ASP A 1 90 ? 4.563 -10.275 14.316 1.00 62.31 90 ASP A C 1
ATOM 718 O O . ASP A 1 90 ? 3.609 -10.903 14.763 1.00 62.31 90 ASP A O 1
ATOM 722 N N . ASP A 1 91 ? 4.392 -9.002 13.900 1.00 83.88 91 ASP A N 1
ATOM 723 C CA . ASP A 1 91 ? 3.036 -8.400 13.843 1.00 83.88 91 ASP A CA 1
ATOM 724 C C . ASP A 1 91 ? 2.211 -9.069 12.726 1.00 83.88 91 ASP A C 1
ATOM 726 O O . ASP A 1 91 ? 2.508 -8.854 11.541 1.00 83.88 91 ASP A O 1
ATOM 730 N N . PRO A 1 92 ? 1.124 -9.799 13.048 1.00 83.88 92 PRO A N 1
ATOM 731 C CA . PRO A 1 92 ? 0.331 -10.509 12.047 1.00 83.88 92 PRO A CA 1
ATOM 732 C C . PRO A 1 92 ? -0.269 -9.580 10.985 1.00 83.88 92 PRO A C 1
ATOM 734 O O . PRO A 1 92 ? -0.410 -9.954 9.820 1.00 83.88 92 PRO A O 1
ATOM 737 N N . VAL A 1 93 ? -0.574 -8.329 11.348 1.00 86.56 93 VAL A N 1
ATOM 738 C CA . VAL A 1 93 ? -1.094 -7.339 10.393 1.00 86.56 93 VAL A CA 1
ATOM 739 C C . VAL A 1 93 ? 0.003 -6.830 9.460 1.00 86.56 93 VAL A C 1
ATOM 741 O O . VAL A 1 93 ? -0.267 -6.548 8.290 1.00 86.56 93 VAL A O 1
ATOM 744 N N . ALA A 1 94 ? 1.239 -6.704 9.944 1.00 83.88 94 ALA A N 1
ATOM 745 C CA . ALA A 1 94 ? 2.371 -6.341 9.099 1.00 83.88 94 ALA A CA 1
ATOM 746 C C . ALA A 1 94 ? 2.679 -7.458 8.090 1.00 83.88 94 ALA A C 1
ATOM 748 O O . ALA A 1 94 ? 2.857 -7.165 6.904 1.00 83.88 94 ALA A O 1
ATOM 749 N N . LEU A 1 95 ? 2.644 -8.718 8.540 1.00 83.50 95 LEU A N 1
ATOM 750 C CA . LEU A 1 95 ? 2.783 -9.905 7.693 1.00 83.50 95 LEU A CA 1
ATOM 751 C C . LEU A 1 95 ? 1.685 -9.965 6.627 1.00 83.50 95 LEU A C 1
ATOM 753 O O . LEU A 1 95 ? 1.987 -10.138 5.445 1.00 83.50 95 LEU A O 1
ATOM 757 N N . LEU A 1 96 ? 0.426 -9.717 7.002 1.00 86.06 96 LEU A N 1
ATOM 758 C CA . LEU A 1 96 ? -0.680 -9.630 6.049 1.00 86.06 96 LEU A CA 1
ATOM 759 C C . LEU A 1 96 ? -0.461 -8.528 5.010 1.00 86.06 96 LEU A C 1
ATOM 761 O O . LEU A 1 96 ? -0.610 -8.771 3.819 1.00 86.06 96 LEU A O 1
ATOM 765 N N . VAL A 1 97 ? -0.085 -7.315 5.424 1.00 84.50 97 VAL A N 1
ATOM 766 C CA . VAL A 1 97 ? 0.140 -6.205 4.480 1.00 84.50 97 VAL A CA 1
ATOM 767 C C . VAL A 1 97 ? 1.290 -6.507 3.518 1.00 84.50 97 VAL A C 1
ATOM 769 O O . VAL A 1 97 ? 1.210 -6.135 2.348 1.00 84.50 97 VAL A O 1
ATOM 772 N N . ALA A 1 98 ? 2.353 -7.159 3.990 1.00 79.31 98 ALA A N 1
ATOM 773 C CA . ALA A 1 98 ? 3.437 -7.617 3.127 1.00 79.31 98 ALA A CA 1
ATOM 774 C C . ALA A 1 98 ? 2.937 -8.664 2.120 1.00 79.31 98 ALA A C 1
ATOM 776 O O . ALA A 1 98 ? 3.198 -8.531 0.928 1.00 79.31 98 ALA A O 1
ATOM 777 N N . THR A 1 99 ? 2.147 -9.628 2.592 1.00 78.50 99 THR A N 1
ATOM 778 C CA . THR A 1 99 ? 1.539 -10.686 1.773 1.00 78.50 99 THR A CA 1
ATOM 779 C C . THR A 1 99 ? 0.610 -10.114 0.697 1.00 78.50 99 THR A C 1
ATOM 781 O O . THR A 1 99 ? 0.723 -10.488 -0.461 1.00 78.50 99 THR A O 1
ATOM 784 N N . LEU A 1 100 ? -0.245 -9.142 1.036 1.00 79.88 100 LEU A N 1
ATOM 785 C CA . LEU A 1 100 ? -1.132 -8.466 0.079 1.00 79.88 100 LEU A CA 1
ATOM 786 C C . LEU A 1 100 ? -0.345 -7.734 -1.017 1.00 79.88 100 LEU A C 1
ATOM 788 O O . LEU A 1 100 ? -0.696 -7.805 -2.188 1.00 79.88 100 LEU A O 1
ATOM 792 N N . ARG A 1 101 ? 0.751 -7.056 -0.664 1.00 75.38 101 ARG A N 1
ATOM 793 C CA . ARG A 1 101 ? 1.611 -6.398 -1.664 1.00 75.38 101 ARG A CA 1
ATOM 794 C C . ARG A 1 101 ? 2.310 -7.396 -2.579 1.00 75.38 101 ARG A C 1
ATOM 796 O O . ARG A 1 101 ? 2.483 -7.112 -3.759 1.00 75.38 101 ARG A O 1
ATOM 803 N N . ALA A 1 102 ? 2.681 -8.548 -2.032 1.00 72.31 102 ALA A N 1
ATOM 804 C CA . ALA A 1 102 ? 3.268 -9.663 -2.764 1.00 72.31 102 ALA A CA 1
ATOM 805 C C . ALA A 1 102 ? 2.237 -10.518 -3.523 1.00 72.31 102 ALA A C 1
ATOM 807 O O . ALA A 1 102 ? 2.630 -11.519 -4.103 1.00 72.31 102 ALA A O 1
ATOM 808 N N . ALA A 1 103 ? 0.951 -10.153 -3.504 1.00 70.06 103 ALA A N 1
ATOM 809 C CA . ALA A 1 103 ? -0.099 -10.732 -4.347 1.00 70.06 103 ALA A CA 1
ATOM 810 C C . ALA A 1 103 ? -0.543 -9.763 -5.464 1.00 70.06 103 ALA A C 1
ATOM 812 O O . ALA A 1 103 ? -1.477 -10.043 -6.213 1.00 70.06 103 ALA A O 1
ATOM 813 N N . GLY A 1 104 ? 0.089 -8.588 -5.560 1.00 62.38 104 GLY A N 1
ATOM 814 C CA . GLY A 1 104 ? -0.197 -7.604 -6.599 1.00 62.38 104 GLY A CA 1
ATOM 815 C C . GLY A 1 104 ? 0.234 -8.071 -7.998 1.00 62.38 104 GLY A C 1
ATOM 816 O O . GLY A 1 104 ? 1.066 -8.966 -8.137 1.00 62.38 104 GLY A O 1
ATOM 817 N N . PRO A 1 105 ? -0.244 -7.416 -9.066 1.00 48.00 105 PRO A N 1
ATOM 818 C CA . PRO A 1 105 ? 0.002 -7.827 -10.455 1.00 48.00 105 PRO A CA 1
ATOM 819 C C . PRO A 1 105 ? 1.483 -7.816 -10.886 1.00 48.00 105 PRO A C 1
ATOM 821 O O . PRO A 1 105 ? 1.815 -8.318 -11.952 1.00 48.00 105 PRO A O 1
ATOM 824 N N . THR A 1 106 ? 2.379 -7.238 -10.080 1.00 44.53 106 THR A N 1
ATOM 825 C CA . THR A 1 106 ? 3.831 -7.156 -10.334 1.00 44.53 106 THR A CA 1
ATOM 826 C C . THR A 1 106 ? 4.641 -8.161 -9.499 1.00 44.53 106 THR A C 1
ATOM 828 O O . THR A 1 106 ? 5.867 -8.121 -9.503 1.00 44.53 106 THR A O 1
ATOM 831 N N . SER A 1 107 ? 3.977 -9.041 -8.746 1.00 50.09 107 SER A N 1
ATOM 832 C CA . SER A 1 107 ? 4.622 -10.039 -7.887 1.00 50.09 107 SER A CA 1
ATOM 833 C C . SER A 1 107 ? 4.622 -11.429 -8.530 1.00 50.09 107 SER A C 1
ATOM 835 O O . SER A 1 107 ? 3.724 -11.767 -9.300 1.00 50.09 107 SER A O 1
ATOM 837 N N . LEU A 1 108 ? 5.651 -12.236 -8.246 1.00 40.78 108 LEU A N 1
ATOM 838 C CA . LEU A 1 108 ? 5.691 -13.634 -8.684 1.00 40.78 108 LEU A CA 1
ATOM 839 C C . LEU A 1 108 ? 4.539 -14.417 -8.019 1.00 40.78 108 LEU A C 1
ATOM 841 O O . LEU A 1 108 ? 4.269 -14.183 -6.840 1.00 40.78 108 LEU A O 1
ATOM 845 N N . PRO A 1 109 ? 3.900 -15.382 -8.711 1.00 47.09 109 PRO A N 1
ATOM 846 C CA . PRO A 1 109 ? 2.819 -16.197 -8.157 1.00 47.09 109 PRO A CA 1
ATOM 847 C C . PRO A 1 109 ? 3.388 -17.214 -7.156 1.00 47.09 109 PRO A C 1
ATOM 849 O O . PRO A 1 109 ? 3.576 -18.388 -7.461 1.00 47.09 109 PRO A O 1
ATOM 852 N N . VAL A 1 110 ? 3.759 -16.739 -5.968 1.00 50.09 110 VAL A N 1
ATOM 853 C CA . VAL A 1 110 ? 4.368 -17.542 -4.892 1.00 50.09 110 VAL A CA 1
ATOM 854 C C . VAL A 1 110 ? 3.533 -17.469 -3.611 1.00 50.09 110 VAL A C 1
ATOM 856 O O . VAL A 1 110 ? 3.699 -18.284 -2.706 1.00 50.09 110 VAL A O 1
ATOM 859 N N . VAL A 1 111 ? 2.592 -16.528 -3.529 1.00 55.00 111 VAL A N 1
ATOM 860 C CA . VAL A 1 111 ? 1.724 -16.376 -2.364 1.00 55.00 111 VAL A CA 1
ATOM 861 C C . VAL A 1 111 ? 0.508 -17.289 -2.505 1.00 55.00 111 VAL A C 1
ATOM 863 O O . VAL A 1 111 ? -0.199 -17.253 -3.505 1.00 55.00 111 VAL A O 1
ATOM 866 N N . ASN A 1 112 ? 0.245 -18.108 -1.485 1.00 61.16 112 ASN A N 1
ATOM 867 C CA . ASN A 1 112 ? -0.994 -18.873 -1.401 1.00 61.16 112 ASN A CA 1
ATOM 868 C C . ASN A 1 112 ? -2.174 -17.907 -1.218 1.00 61.16 112 ASN A C 1
ATOM 870 O O . ASN A 1 112 ? -2.358 -17.342 -0.134 1.00 61.16 112 ASN A O 1
ATOM 874 N N . ASP A 1 113 ? -2.975 -17.749 -2.272 1.00 68.31 113 ASP A N 1
ATOM 875 C CA . ASP A 1 113 ? -4.108 -16.827 -2.291 1.00 68.31 113 ASP A CA 1
ATOM 876 C C . ASP A 1 113 ? -5.127 -17.077 -1.177 1.00 68.31 113 ASP A C 1
ATOM 878 O O . ASP A 1 113 ? -5.751 -16.140 -0.677 1.00 68.31 113 ASP A O 1
ATOM 882 N N . GLY A 1 114 ? -5.233 -18.319 -0.698 1.00 77.88 114 GLY A N 1
ATOM 883 C CA . GLY A 1 114 ? -6.152 -18.679 0.376 1.00 77.88 114 GLY A CA 1
ATOM 884 C C . GLY A 1 114 ? -5.847 -17.990 1.708 1.00 77.88 114 GLY A C 1
ATOM 885 O O . GLY A 1 114 ? -6.773 -17.685 2.457 1.00 77.88 114 GLY A O 1
ATOM 886 N N . VAL A 1 115 ? -4.577 -17.694 2.011 1.00 83.25 115 VAL A N 1
ATOM 887 C CA . VAL A 1 115 ? -4.184 -17.166 3.332 1.00 83.25 115 VAL A CA 1
ATOM 888 C C . VAL A 1 115 ? -4.615 -15.711 3.496 1.00 83.25 115 VAL A C 1
ATOM 890 O O . VAL A 1 115 ? -5.277 -15.358 4.476 1.00 83.25 115 VAL A O 1
ATOM 893 N N . TRP A 1 116 ? -4.278 -14.851 2.532 1.00 84.19 116 TRP A N 1
ATOM 894 C CA . TRP A 1 116 ? -4.656 -13.441 2.615 1.00 84.19 116 TRP A CA 1
ATOM 895 C C . TRP A 1 116 ? -6.157 -13.245 2.370 1.00 84.19 116 TRP A C 1
ATOM 897 O O . TRP A 1 116 ? -6.756 -12.377 3.005 1.00 84.19 116 TRP A O 1
A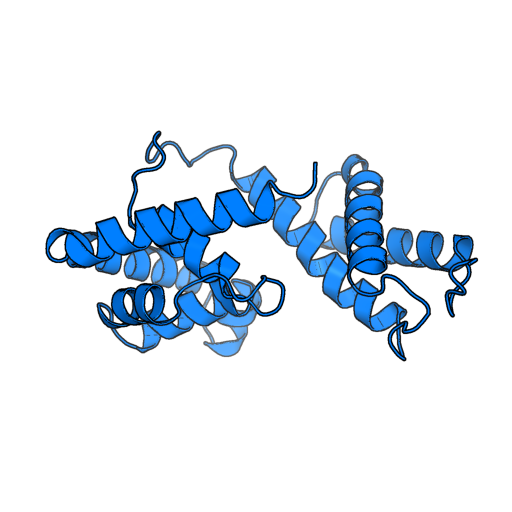TOM 907 N N . GLN A 1 117 ? -6.793 -14.074 1.531 1.00 88.62 117 GLN A N 1
ATOM 908 C CA . GLN A 1 117 ? -8.249 -14.059 1.355 1.00 88.62 117 GLN A CA 1
ATOM 909 C C . GLN A 1 117 ? -8.978 -14.428 2.649 1.00 88.62 117 GLN A C 1
ATOM 911 O O . GLN A 1 117 ? -9.909 -13.723 3.040 1.00 88.62 117 GLN A O 1
ATOM 916 N N . ALA A 1 118 ? -8.527 -15.471 3.354 1.00 89.56 118 ALA A N 1
ATOM 917 C CA . ALA A 1 118 ? -9.100 -15.861 4.639 1.00 89.56 118 ALA A CA 1
ATOM 918 C C . ALA A 1 118 ? -8.955 -14.754 5.692 1.00 89.56 118 ALA A C 1
ATOM 920 O O . ALA A 1 118 ? -9.907 -14.479 6.420 1.00 89.56 118 ALA A O 1
ATOM 921 N N . ALA A 1 119 ? -7.803 -14.075 5.742 1.00 90.56 119 ALA A N 1
ATOM 922 C CA . ALA A 1 119 ? -7.582 -12.958 6.658 1.00 90.56 119 ALA A CA 1
ATOM 923 C C . ALA A 1 119 ? -8.463 -11.736 6.331 1.00 90.56 119 ALA A C 1
ATOM 925 O O . ALA A 1 119 ? -9.007 -11.107 7.239 1.00 90.56 119 ALA A O 1
ATOM 926 N N . LEU A 1 120 ? -8.647 -11.409 5.046 1.00 92.06 120 LEU A N 1
ATOM 927 C CA . LEU A 1 120 ? -9.570 -10.350 4.622 1.00 92.06 120 LEU A CA 1
ATOM 928 C C . LEU A 1 120 ? -11.039 -10.710 4.896 1.00 92.06 120 LEU A C 1
ATOM 930 O O . LEU A 1 120 ? -11.832 -9.822 5.196 1.00 92.06 120 LEU A O 1
ATOM 934 N N . GLY A 1 121 ? -11.393 -11.996 4.858 1.00 93.62 121 GLY A N 1
ATOM 935 C CA . GLY A 1 121 ? -12.728 -12.490 5.206 1.00 93.62 121 GLY A CA 1
ATOM 936 C C . GLY A 1 121 ? -13.110 -12.327 6.683 1.00 93.62 121 GLY A C 1
ATOM 937 O O . GLY A 1 121 ? -14.271 -12.522 7.030 1.00 93.62 121 GLY A O 1
ATOM 938 N N . LEU A 1 122 ? -12.168 -11.951 7.558 1.00 92.69 122 LEU A N 1
ATOM 939 C CA . LEU A 1 122 ? -12.430 -11.703 8.983 1.00 92.69 122 LEU A CA 1
ATOM 940 C C . LEU A 1 122 ? -13.086 -10.342 9.262 1.00 92.69 122 LEU A C 1
ATOM 942 O O . LEU A 1 122 ? -13.496 -10.076 10.391 1.00 92.69 122 LEU A O 1
ATOM 946 N N . ILE A 1 123 ? -13.151 -9.458 8.268 1.00 94.62 123 ILE A N 1
ATOM 947 C CA . ILE A 1 123 ? -13.679 -8.099 8.411 1.00 94.62 123 ILE A CA 1
ATOM 948 C C . ILE A 1 123 ? -14.804 -7.830 7.408 1.00 94.62 123 ILE A C 1
ATOM 950 O O . ILE A 1 123 ? -14.972 -8.586 6.451 1.00 94.62 123 ILE A O 1
ATOM 954 N N . PRO A 1 124 ? -15.592 -6.751 7.593 1.00 94.50 124 PRO A N 1
ATOM 955 C CA . PRO A 1 124 ? -16.638 -6.399 6.643 1.00 94.50 124 PRO A CA 1
ATOM 956 C C . PRO A 1 124 ? -16.097 -6.249 5.208 1.00 94.50 124 PRO A C 1
ATOM 958 O O . PRO A 1 124 ? -15.040 -5.631 5.036 1.00 94.50 124 PRO A O 1
ATOM 961 N N . PRO A 1 125 ? -16.834 -6.714 4.178 1.00 92.00 125 PRO A N 1
ATOM 962 C CA . PRO A 1 125 ? -16.377 -6.694 2.785 1.00 92.00 125 PRO A CA 1
ATOM 963 C C . PRO A 1 125 ? -15.893 -5.317 2.324 1.00 92.00 125 PRO A C 1
ATOM 965 O O . PRO A 1 125 ? -14.797 -5.192 1.797 1.00 92.00 125 PRO A O 1
ATOM 968 N N . ALA A 1 126 ? -16.631 -4.258 2.663 1.00 89.69 126 ALA A N 1
ATOM 969 C CA . ALA A 1 126 ? -16.278 -2.892 2.280 1.00 89.69 126 ALA A CA 1
ATOM 970 C C . ALA A 1 126 ? -14.933 -2.400 2.853 1.00 89.69 126 ALA A C 1
ATOM 972 O O . ALA A 1 126 ? -14.341 -1.467 2.316 1.00 89.69 126 ALA A O 1
ATOM 973 N N . ASP A 1 127 ? -14.464 -2.965 3.967 1.00 91.94 127 ASP A N 1
ATOM 974 C CA . ASP A 1 127 ? -13.145 -2.651 4.520 1.00 91.94 127 ASP A CA 1
ATOM 975 C C . ASP A 1 127 ? -12.062 -3.563 3.924 1.00 91.94 127 ASP A C 1
ATOM 977 O O . ASP A 1 127 ? -10.939 -3.107 3.699 1.00 91.94 127 ASP A O 1
ATOM 981 N N . ALA A 1 128 ? -12.399 -4.823 3.629 1.00 92.06 128 ALA A N 1
ATOM 982 C CA . ALA A 1 128 ? -11.529 -5.749 2.910 1.00 92.06 128 ALA A CA 1
ATOM 983 C C . ALA A 1 128 ? -11.207 -5.249 1.494 1.00 92.06 128 ALA A C 1
ATOM 985 O O . ALA A 1 128 ? -10.047 -5.302 1.088 1.00 92.06 128 ALA A O 1
ATOM 986 N N . ASP A 1 129 ? -12.198 -4.709 0.785 1.00 91.00 129 ASP A N 1
ATOM 987 C CA . ASP A 1 129 ? -12.047 -4.143 -0.558 1.00 91.00 129 ASP A CA 1
ATOM 988 C C . ASP A 1 129 ? -11.061 -2.971 -0.546 1.00 91.00 129 ASP A C 1
ATOM 990 O O . ASP A 1 129 ? -10.084 -2.978 -1.285 1.00 91.00 129 ASP A O 1
ATOM 994 N N . ILE A 1 130 ? -11.187 -2.055 0.421 1.00 89.19 130 ILE A N 1
ATOM 995 C CA . ILE A 1 130 ? -10.240 -0.941 0.591 1.00 89.19 130 ILE A CA 1
ATOM 996 C C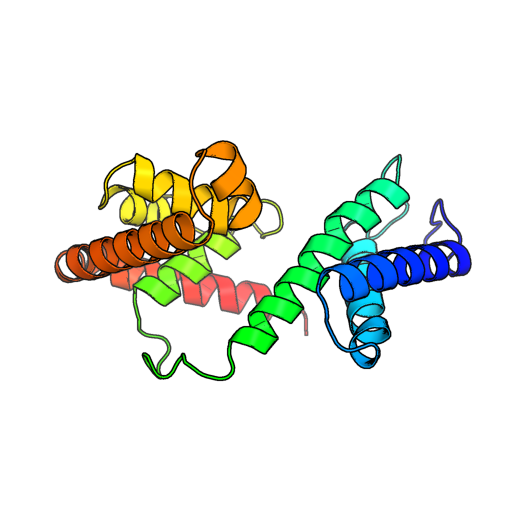 . ILE A 1 130 ? -8.806 -1.435 0.825 1.00 89.19 130 ILE A C 1
ATOM 998 O O . ILE A 1 130 ? -7.848 -0.827 0.338 1.00 89.19 130 ILE A O 1
ATOM 1002 N N . LEU A 1 131 ? -8.622 -2.505 1.607 1.00 90.00 131 LEU A N 1
ATOM 1003 C CA . LEU A 1 131 ? -7.296 -3.091 1.814 1.00 90.00 131 LEU A CA 1
ATOM 1004 C C . LEU A 1 131 ? -6.780 -3.767 0.537 1.00 90.00 131 LEU A C 1
ATOM 1006 O O . LEU A 1 131 ? -5.600 -3.609 0.218 1.00 90.00 131 LEU A O 1
ATOM 1010 N N . ARG A 1 132 ? -7.645 -4.471 -0.201 1.00 88.00 132 ARG A N 1
ATOM 1011 C CA . ARG A 1 132 ? -7.316 -5.104 -1.481 1.00 88.00 132 ARG A CA 1
ATOM 1012 C C . ARG A 1 132 ? -6.882 -4.058 -2.501 1.00 88.00 132 ARG A C 1
ATOM 1014 O O . ARG A 1 132 ? -5.761 -4.134 -2.992 1.00 88.00 132 ARG A O 1
ATOM 1021 N N . ASP A 1 133 ? -7.684 -3.033 -2.739 1.00 81.81 133 ASP A N 1
ATOM 1022 C CA . ASP A 1 133 ? -7.383 -1.997 -3.728 1.00 81.81 133 ASP A CA 1
ATOM 1023 C C . ASP A 1 133 ? -6.091 -1.263 -3.376 1.00 81.81 133 ASP A C 1
ATOM 1025 O O . ASP A 1 133 ? -5.223 -1.046 -4.219 1.00 81.81 133 ASP A O 1
ATOM 1029 N N . ARG A 1 134 ? -5.894 -0.950 -2.090 1.00 80.56 134 ARG A N 1
ATOM 1030 C CA . ARG A 1 134 ? -4.712 -0.213 -1.639 1.00 80.56 134 ARG A CA 1
ATOM 1031 C C . ARG A 1 134 ? -3.418 -1.023 -1.680 1.00 80.56 134 ARG A C 1
ATOM 1033 O O . ARG A 1 134 ? -2.354 -0.439 -1.900 1.00 80.56 134 ARG A O 1
ATOM 1040 N N . PHE A 1 135 ? -3.470 -2.315 -1.356 1.00 81.88 135 PHE A N 1
ATOM 1041 C CA . PHE A 1 135 ? -2.267 -3.129 -1.149 1.00 81.88 135 PHE A CA 1
ATOM 1042 C C . PHE A 1 135 ? -2.014 -4.151 -2.256 1.00 81.88 135 PHE A C 1
ATOM 1044 O O . PHE A 1 135 ? -0.847 -4.375 -2.546 1.00 81.88 135 PHE A O 1
ATOM 1051 N N . ILE A 1 136 ? -3.056 -4.689 -2.892 1.00 78.81 136 ILE A N 1
ATOM 1052 C CA . ILE A 1 136 ? -2.960 -5.551 -4.082 1.00 78.81 136 ILE A CA 1
ATOM 1053 C C . ILE A 1 136 ? -3.042 -4.689 -5.350 1.00 78.81 136 ILE A C 1
ATOM 1055 O O . ILE A 1 136 ? -2.160 -4.762 -6.201 1.00 78.81 136 ILE A O 1
ATOM 1059 N N . GLY A 1 137 ? -4.065 -3.833 -5.458 1.00 69.56 137 GLY A N 1
ATOM 1060 C CA . GLY A 1 137 ? -4.300 -2.979 -6.634 1.00 69.56 137 GLY A CA 1
ATOM 1061 C C . GLY A 1 137 ? -3.357 -1.776 -6.755 1.00 69.56 137 GLY A C 1
ATOM 1062 O O . GLY A 1 137 ? -3.282 -1.144 -7.804 1.00 69.56 137 GLY A O 1
ATOM 1063 N N . GLY A 1 138 ? -2.617 -1.451 -5.690 1.00 72.06 138 GLY A N 1
ATOM 1064 C CA . GLY A 1 138 ? -1.696 -0.312 -5.653 1.00 72.06 138 GLY A CA 1
ATOM 1065 C C . GLY A 1 138 ? -2.375 1.060 -5.562 1.00 72.06 138 GLY A C 1
ATOM 1066 O O . GLY A 1 138 ? -1.671 2.073 -5.518 1.00 72.06 138 GLY A O 1
ATOM 1067 N N . THR A 1 139 ? -3.707 1.108 -5.463 1.00 71.81 139 THR A N 1
ATOM 1068 C CA . THR A 1 139 ? -4.503 2.337 -5.467 1.00 71.81 139 THR A CA 1
ATOM 1069 C C . THR A 1 139 ? -4.115 3.254 -4.308 1.00 71.81 139 THR A C 1
ATOM 1071 O O . THR A 1 139 ? -4.008 2.865 -3.136 1.00 71.81 139 THR A O 1
ATOM 1074 N N . SER A 1 140 ? -3.876 4.523 -4.617 1.00 74.88 140 SER A N 1
ATOM 1075 C CA . SER A 1 140 ? -3.487 5.514 -3.625 1.00 74.88 140 SER A CA 1
ATOM 1076 C C . SER A 1 140 ? -4.662 5.933 -2.733 1.00 74.88 140 SER A C 1
ATOM 1078 O O . SER A 1 140 ? -5.837 5.776 -3.051 1.00 74.88 140 SER A O 1
ATOM 1080 N N . ALA A 1 141 ? -4.347 6.558 -1.593 1.00 70.56 141 ALA A N 1
ATOM 1081 C CA . ALA A 1 141 ? -5.369 7.137 -0.715 1.00 70.56 141 ALA A CA 1
ATOM 1082 C C . ALA A 1 141 ? -6.199 8.235 -1.397 1.00 70.56 141 ALA A C 1
ATOM 1084 O O . ALA A 1 141 ? -7.305 8.512 -0.954 1.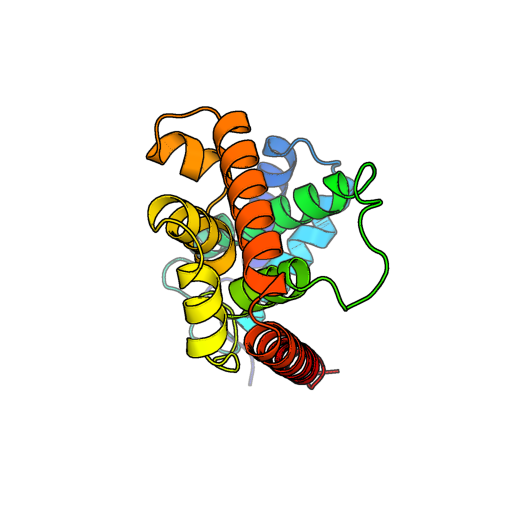00 70.56 141 ALA A O 1
ATOM 1085 N N . ALA A 1 142 ? -5.628 8.906 -2.401 1.00 63.94 142 ALA A N 1
ATOM 1086 C CA . ALA A 1 142 ? -6.279 9.999 -3.111 1.00 63.94 142 ALA A CA 1
ATOM 1087 C C . ALA A 1 142 ? -7.246 9.475 -4.181 1.00 63.94 142 ALA A C 1
ATOM 1089 O O . ALA A 1 142 ? -8.349 9.998 -4.311 1.00 63.94 142 ALA A O 1
ATOM 1090 N N . GLU A 1 143 ? -6.859 8.417 -4.892 1.00 68.19 143 GLU A N 1
ATOM 1091 C CA . GLU A 1 143 ? -7.730 7.731 -5.853 1.00 68.19 143 GLU A CA 1
ATOM 1092 C C . GLU A 1 143 ? -8.914 7.084 -5.131 1.00 68.19 143 GLU A C 1
ATOM 1094 O O . GLU A 1 143 ? -10.051 7.400 -5.459 1.00 68.19 143 GLU A O 1
ATOM 1099 N N . LEU A 1 144 ? -8.665 6.339 -4.045 1.00 76.38 144 LEU A N 1
ATOM 1100 C CA . LEU A 1 144 ? -9.735 5.781 -3.204 1.00 76.38 144 LEU A CA 1
ATOM 1101 C C . LEU A 1 144 ? -10.657 6.858 -2.623 1.00 76.38 144 LEU A C 1
ATOM 1103 O O . LEU A 1 144 ? -11.858 6.658 -2.512 1.00 76.38 144 LEU A O 1
ATOM 1107 N N . ALA A 1 145 ? -10.110 8.009 -2.228 1.00 76.94 145 ALA A N 1
ATOM 1108 C CA . ALA A 1 145 ? -10.914 9.126 -1.737 1.00 76.94 145 ALA A CA 1
ATOM 1109 C C . ALA A 1 145 ? -11.851 9.670 -2.826 1.00 76.94 145 ALA A C 1
ATOM 1111 O O . ALA A 1 145 ? -13.007 9.975 -2.545 1.00 76.94 145 ALA A O 1
ATOM 1112 N N . THR A 1 146 ? -11.351 9.752 -4.060 1.00 78.50 146 THR A N 1
ATOM 1113 C CA . THR A 1 146 ? -12.114 10.211 -5.226 1.00 78.50 146 THR A CA 1
ATOM 1114 C C . THR A 1 146 ? -13.220 9.219 -5.577 1.00 78.50 146 THR A C 1
ATOM 1116 O O . THR A 1 146 ? -14.367 9.622 -5.730 1.00 78.50 146 THR A O 1
ATOM 1119 N N . GLU A 1 147 ? -12.892 7.930 -5.636 1.00 86.19 147 GLU A N 1
ATOM 1120 C CA . GLU A 1 147 ? -13.830 6.849 -5.948 1.00 86.19 147 GLU A CA 1
ATOM 1121 C C . GLU A 1 147 ? -14.937 6.712 -4.897 1.00 86.19 147 GLU A C 1
ATOM 1123 O O . GLU A 1 147 ? -16.115 6.605 -5.227 1.00 86.19 147 GLU A O 1
ATOM 1128 N N . LEU A 1 148 ? -14.569 6.779 -3.616 1.00 85.50 148 LEU A N 1
ATOM 1129 C CA . LEU A 1 148 ? -15.508 6.635 -2.504 1.00 85.50 148 LEU A CA 1
ATOM 1130 C C . LEU A 1 148 ? -16.246 7.938 -2.158 1.00 85.50 148 LEU A C 1
ATOM 1132 O O . LEU A 1 148 ? -17.101 7.926 -1.274 1.00 85.50 148 LEU A O 1
ATOM 1136 N N . GLY A 1 149 ? -15.898 9.067 -2.785 1.00 91.12 149 GLY A N 1
ATOM 1137 C CA . GLY A 1 149 ? -16.491 10.374 -2.487 1.00 91.12 149 GLY A CA 1
ATOM 1138 C C . GLY A 1 149 ? -16.238 10.864 -1.053 1.00 91.12 149 GLY A C 1
ATOM 1139 O O . GLY A 1 149 ? -17.072 11.567 -0.483 1.00 91.12 149 GLY A O 1
ATOM 1140 N N . ILE A 1 150 ? -15.108 10.489 -0.442 1.00 88.81 150 ILE A N 1
ATOM 1141 C CA . ILE A 1 150 ? -14.745 10.856 0.939 1.00 88.81 150 ILE A CA 1
ATOM 1142 C C . ILE A 1 150 ? -13.385 11.554 1.001 1.00 88.81 150 ILE A C 1
ATOM 1144 O O . ILE A 1 150 ? -12.623 11.580 0.042 1.00 88.81 150 ILE A O 1
ATOM 1148 N N . SER A 1 151 ? -13.030 12.120 2.157 1.00 76.94 151 SER A N 1
ATOM 1149 C CA . SER A 1 151 ? -11.715 12.744 2.321 1.00 76.94 151 SER A CA 1
ATOM 1150 C C . SER A 1 151 ? -10.586 11.705 2.382 1.00 76.94 151 SER A C 1
ATOM 1152 O O . SER A 1 151 ? -10.753 10.595 2.891 1.00 76.94 151 SER A O 1
ATOM 1154 N N . ARG A 1 152 ? -9.375 12.098 1.965 1.00 77.69 152 ARG A N 1
ATOM 1155 C CA . ARG A 1 152 ? -8.161 11.274 2.126 1.00 77.69 152 ARG A CA 1
ATOM 1156 C C . ARG A 1 152 ? -7.933 10.844 3.581 1.00 77.69 152 ARG A C 1
ATOM 1158 O O . ARG A 1 152 ? -7.527 9.714 3.832 1.00 77.69 152 ARG A O 1
ATOM 1165 N N . ALA A 1 153 ? -8.229 11.728 4.534 1.00 71.44 153 ALA A N 1
ATOM 1166 C CA . ALA A 1 153 ? -8.145 11.417 5.959 1.00 71.44 153 ALA A CA 1
ATOM 1167 C C . ALA A 1 153 ? -9.166 10.342 6.375 1.00 71.44 153 ALA A C 1
ATOM 1169 O O . ALA A 1 153 ? -8.830 9.457 7.159 1.00 71.44 153 ALA A O 1
ATOM 1170 N N . ALA A 1 154 ? -10.380 10.370 5.817 1.00 74.94 154 ALA A N 1
ATOM 1171 C CA . ALA A 1 154 ? -11.392 9.346 6.062 1.00 74.94 154 ALA A CA 1
ATOM 1172 C C . ALA A 1 154 ? -10.981 7.978 5.487 1.00 74.94 154 ALA A C 1
ATOM 1174 O O . ALA A 1 154 ? -11.190 6.961 6.149 1.00 74.94 154 ALA A O 1
ATOM 1175 N N . VAL A 1 155 ? -10.333 7.942 4.315 1.00 81.69 155 VAL A N 1
ATOM 1176 C CA . VAL A 1 155 ? -9.728 6.709 3.770 1.00 81.69 155 VAL A CA 1
ATOM 1177 C C . VAL A 1 155 ? -8.653 6.173 4.714 1.00 81.69 155 VAL A C 1
ATOM 1179 O O . VAL A 1 155 ? -8.698 5.004 5.092 1.00 81.69 155 VAL A O 1
ATOM 1182 N N . ASP A 1 156 ? -7.711 7.020 5.138 1.00 78.62 156 ASP A N 1
ATOM 1183 C CA . ASP A 1 156 ? -6.624 6.604 6.032 1.00 78.62 156 ASP A CA 1
ATOM 1184 C C . ASP A 1 156 ? -7.177 6.082 7.382 1.00 78.62 156 ASP A C 1
ATOM 1186 O O . ASP A 1 156 ? -6.712 5.057 7.886 1.00 78.62 156 ASP A O 1
ATOM 1190 N N . GLN A 1 157 ? -8.242 6.694 7.920 1.00 79.38 157 GLN A N 1
ATOM 1191 C CA . GLN A 1 157 ? -8.954 6.194 9.106 1.00 79.38 157 GLN A CA 1
ATOM 1192 C C . GLN A 1 157 ? -9.673 4.860 8.867 1.00 79.38 157 GLN A C 1
ATOM 1194 O O . GLN A 1 157 ? -9.655 3.993 9.743 1.00 79.38 157 GLN A O 1
ATOM 1199 N N . ARG A 1 158 ? -10.326 4.666 7.712 1.00 89.31 158 ARG A N 1
ATOM 1200 C CA . ARG A 1 158 ? -10.955 3.376 7.366 1.00 89.31 158 ARG A CA 1
ATOM 1201 C C . ARG A 1 158 ? -9.910 2.268 7.274 1.00 89.31 158 ARG A C 1
ATOM 1203 O O . ARG A 1 158 ? -10.103 1.229 7.892 1.00 89.31 158 ARG A O 1
ATOM 1210 N N . VAL A 1 159 ? -8.771 2.523 6.631 1.00 87.31 159 VAL A N 1
ATOM 1211 C CA . VAL A 1 159 ? -7.645 1.574 6.565 1.00 87.31 159 VAL A CA 1
ATOM 1212 C C . VAL A 1 159 ? -7.122 1.232 7.962 1.00 87.31 159 VAL A C 1
ATOM 1214 O O . VAL A 1 159 ? -6.892 0.062 8.262 1.00 87.31 159 VAL A O 1
ATOM 1217 N N . ALA A 1 160 ? -6.937 2.230 8.831 1.00 84.69 160 ALA A N 1
ATOM 1218 C CA . ALA A 1 160 ? -6.474 2.001 10.199 1.00 84.69 160 ALA A CA 1
ATOM 1219 C C . ALA A 1 160 ? -7.463 1.142 11.006 1.00 84.69 160 ALA A C 1
ATOM 1221 O O . ALA A 1 160 ? -7.052 0.189 11.667 1.00 84.69 160 ALA A O 1
ATOM 1222 N N . ARG A 1 161 ? -8.768 1.429 10.901 1.00 87.31 161 ARG A N 1
ATOM 1223 C CA . ARG A 1 161 ? -9.825 0.641 11.557 1.00 87.31 161 ARG A CA 1
ATOM 1224 C C . ARG A 1 161 ? -9.910 -0.783 11.016 1.00 87.31 161 ARG A C 1
ATOM 1226 O O . ARG A 1 161 ? -10.005 -1.711 11.809 1.00 87.31 161 ARG A O 1
ATOM 1233 N N . ALA A 1 162 ? -9.813 -0.966 9.701 1.00 91.56 162 ALA A N 1
ATOM 1234 C CA . ALA A 1 162 ? -9.787 -2.286 9.076 1.00 91.56 162 ALA A CA 1
ATOM 1235 C C . ALA A 1 162 ? -8.616 -3.129 9.609 1.00 91.56 162 ALA A C 1
ATOM 1237 O O . ALA A 1 162 ? -8.805 -4.259 10.047 1.00 91.56 162 ALA A O 1
ATOM 1238 N N . LYS A 1 163 ? -7.414 -2.541 9.683 1.00 89.44 163 LYS A N 1
ATOM 1239 C CA . LYS A 1 163 ? -6.231 -3.187 10.272 1.00 89.44 163 LYS A CA 1
ATOM 1240 C C . LYS A 1 163 ? -6.405 -3.534 11.749 1.00 89.44 163 LYS A C 1
ATOM 1242 O O . LYS A 1 163 ? -5.957 -4.592 12.174 1.00 89.44 163 LYS A O 1
ATOM 1247 N N . ALA A 1 164 ? -7.027 -2.653 12.532 1.00 86.25 164 ALA A N 1
ATOM 1248 C CA . ALA A 1 164 ? -7.307 -2.917 13.941 1.00 86.25 164 ALA A CA 1
ATOM 1249 C C . ALA A 1 164 ? -8.281 -4.094 14.116 1.00 86.25 164 ALA A C 1
ATOM 1251 O O . ALA A 1 164 ? -8.003 -4.983 14.913 1.00 86.25 164 ALA A O 1
ATOM 1252 N N . ARG A 1 165 ? -9.350 -4.150 13.311 1.00 90.25 165 ARG A N 1
ATOM 1253 C CA . ARG A 1 165 ? -10.308 -5.269 13.306 1.00 90.25 165 ARG A CA 1
ATOM 1254 C C . ARG A 1 165 ? -9.657 -6.593 12.923 1.00 90.25 165 ARG A C 1
ATOM 1256 O O . ARG A 1 165 ? -9.897 -7.597 13.578 1.00 90.25 165 ARG A O 1
ATOM 1263 N N . ILE A 1 166 ? -8.795 -6.592 11.903 1.00 92.88 166 ILE A N 1
ATOM 1264 C CA . ILE A 1 166 ? -8.022 -7.787 11.540 1.00 92.88 166 ILE A CA 1
ATOM 1265 C C . ILE A 1 166 ? -7.127 -8.214 12.701 1.00 92.88 166 ILE A C 1
ATOM 1267 O O . ILE A 1 166 ? -7.082 -9.396 13.016 1.00 92.88 166 ILE A O 1
ATOM 1271 N N . ARG A 1 167 ? -6.431 -7.273 13.355 1.00 91.94 167 ARG A N 1
ATOM 1272 C CA . ARG A 1 167 ? -5.580 -7.596 14.508 1.00 91.94 167 ARG A CA 1
ATOM 1273 C C . ARG A 1 167 ? -6.367 -8.309 15.598 1.00 91.94 167 ARG A C 1
ATOM 1275 O O . ARG A 1 167 ? -5.916 -9.336 16.079 1.00 91.94 167 ARG A O 1
ATOM 1282 N N . GLU A 1 168 ? -7.525 -7.766 15.954 1.00 88.94 168 GLU A N 1
ATOM 1283 C CA . GLU A 1 168 ? -8.419 -8.346 16.955 1.00 88.94 168 GLU A CA 1
ATOM 1284 C C . GLU A 1 168 ? -8.914 -9.736 16.533 1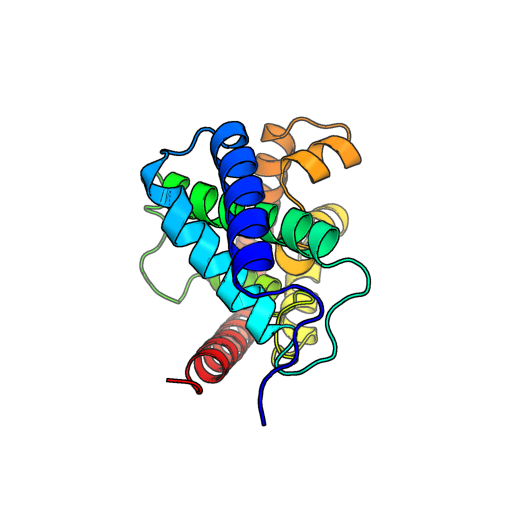.00 88.94 168 GLU A C 1
ATOM 1286 O O . GLU A 1 168 ? -8.833 -10.681 17.310 1.00 88.94 168 GLU A O 1
ATOM 1291 N N . ALA A 1 169 ? -9.329 -9.902 15.275 1.00 91.50 169 ALA A N 1
ATOM 1292 C CA . ALA A 1 169 ? -9.791 -11.190 14.767 1.00 91.50 169 ALA A CA 1
ATOM 1293 C C . ALA A 1 169 ? -8.677 -12.254 14.708 1.00 91.50 169 ALA A C 1
ATOM 1295 O O . ALA A 1 169 ? -8.928 -13.427 14.988 1.00 91.50 169 ALA A O 1
ATOM 1296 N N . LEU A 1 170 ? -7.440 -11.861 14.383 1.00 89.81 170 LEU A N 1
ATOM 1297 C CA . LEU A 1 170 ? -6.291 -12.770 14.304 1.00 89.81 170 LEU A CA 1
ATOM 1298 C C . LEU A 1 170 ? -5.863 -13.320 15.670 1.00 89.81 170 LEU A C 1
ATOM 1300 O O . LEU A 1 170 ? -5.300 -14.410 15.714 1.00 89.81 170 LEU A O 1
ATOM 1304 N N . VAL A 1 171 ? -6.197 -12.649 16.782 1.00 89.38 171 VAL A N 1
ATOM 1305 C CA . VAL A 1 171 ? -5.998 -13.203 18.139 1.00 89.38 171 VAL A CA 1
ATOM 1306 C C . VAL A 1 171 ? -6.716 -14.548 18.300 1.00 89.38 171 VAL A C 1
ATOM 1308 O O . VAL A 1 171 ? -6.229 -15.434 18.998 1.00 89.38 171 VAL A O 1
ATOM 1311 N N . HIS A 1 172 ? -7.850 -14.730 17.619 1.00 90.19 172 HIS A N 1
ATOM 1312 C CA . HIS A 1 172 ? -8.647 -15.957 17.659 1.00 90.19 172 HIS A CA 1
ATOM 1313 C C . HIS A 1 172 ? -8.348 -16.925 16.504 1.00 90.19 172 HIS A C 1
ATOM 1315 O O . HIS A 1 172 ? -9.011 -17.955 16.385 1.00 90.19 172 HIS A O 1
ATOM 1321 N N . ARG A 1 173 ? -7.374 -16.607 15.643 1.00 90.31 173 ARG A N 1
ATOM 1322 C CA . ARG A 1 173 ? -6.997 -17.399 14.462 1.00 90.31 173 ARG A CA 1
ATOM 1323 C C . ARG A 1 173 ? -5.481 -17.613 14.391 1.00 90.31 173 ARG A C 1
ATOM 1325 O O . ARG A 1 173 ? -4.848 -17.151 13.438 1.00 90.31 173 ARG A O 1
ATOM 1332 N N . PRO A 1 174 ? -4.878 -18.300 15.383 1.00 86.62 174 PRO A N 1
ATOM 1333 C CA . PRO A 1 174 ? -3.438 -18.567 15.390 1.00 86.62 174 PRO A CA 1
ATOM 1334 C C . PRO A 1 174 ? -2.990 -19.370 14.160 1.00 86.62 174 PRO A C 1
ATOM 1336 O O . PRO A 1 174 ? -1.904 -19.131 13.644 1.00 86.62 174 PRO A O 1
ATOM 1339 N N . ASP A 1 175 ? -3.867 -20.220 13.617 1.00 88.25 175 ASP A N 1
ATOM 1340 C CA . ASP A 1 175 ? -3.664 -20.950 12.361 1.00 88.25 175 ASP A CA 1
ATOM 1341 C C . ASP A 1 175 ? -3.364 -20.015 11.177 1.00 88.25 175 ASP A C 1
ATOM 1343 O O . ASP A 1 175 ? -2.472 -20.276 10.369 1.00 88.25 175 ASP A O 1
ATOM 1347 N N . LEU A 1 176 ? -4.071 -18.882 11.089 1.00 87.69 176 LEU A N 1
ATOM 1348 C CA . LEU A 1 176 ? -3.829 -17.884 10.048 1.00 87.69 176 LEU A CA 1
ATOM 1349 C C . LEU A 1 176 ? -2.563 -17.075 10.310 1.00 87.69 176 LEU A C 1
ATOM 1351 O O . LEU A 1 176 ? -1.911 -16.658 9.356 1.00 87.69 176 LEU A O 1
ATOM 1355 N N . VAL A 1 177 ? -2.203 -16.846 11.574 1.00 86.12 177 VAL A N 1
ATOM 1356 C CA . VAL A 1 177 ? -0.955 -16.155 11.925 1.00 86.12 177 VAL A CA 1
ATOM 1357 C C . VAL A 1 177 ? 0.251 -16.986 11.487 1.00 86.12 177 VAL A C 1
ATOM 1359 O O . VAL A 1 177 ? 1.126 -16.464 10.798 1.00 86.12 177 VAL A O 1
ATOM 1362 N N . GLU A 1 178 ? 0.255 -18.283 11.793 1.00 84.12 178 GLU A N 1
ATOM 1363 C CA . GLU A 1 178 ? 1.298 -19.218 11.354 1.00 84.12 178 GLU A CA 1
ATOM 1364 C C . GLU A 1 178 ? 1.365 -19.314 9.820 1.00 84.12 178 GLU A C 1
ATOM 1366 O O . GLU A 1 178 ? 2.447 -19.269 9.221 1.00 84.12 178 GLU A O 1
ATOM 1371 N N . ALA A 1 179 ? 0.207 -19.372 9.153 1.00 83.88 179 ALA A N 1
ATOM 1372 C CA . ALA A 1 179 ? 0.138 -19.375 7.694 1.00 83.88 179 ALA A CA 1
ATOM 1373 C C . ALA A 1 179 ? 0.689 -18.075 7.075 1.00 83.88 179 ALA A C 1
ATOM 1375 O O . ALA A 1 179 ? 1.393 -18.124 6.064 1.00 83.88 179 ALA A O 1
ATOM 1376 N N . LEU A 1 180 ? 0.417 -16.916 7.685 1.00 82.31 180 LEU A N 1
ATOM 1377 C CA . LEU A 1 180 ? 0.953 -15.619 7.259 1.00 82.31 180 LEU A CA 1
ATOM 1378 C C . LEU A 1 180 ? 2.471 -15.535 7.453 1.00 82.31 180 LEU A C 1
ATOM 1380 O O . LEU A 1 180 ? 3.168 -15.045 6.566 1.00 82.31 180 LEU A O 1
ATOM 1384 N N . GLN A 1 181 ? 2.994 -16.038 8.573 1.00 80.56 181 GLN A N 1
ATOM 1385 C CA . GLN A 1 181 ? 4.438 -16.136 8.814 1.00 80.56 181 GLN A CA 1
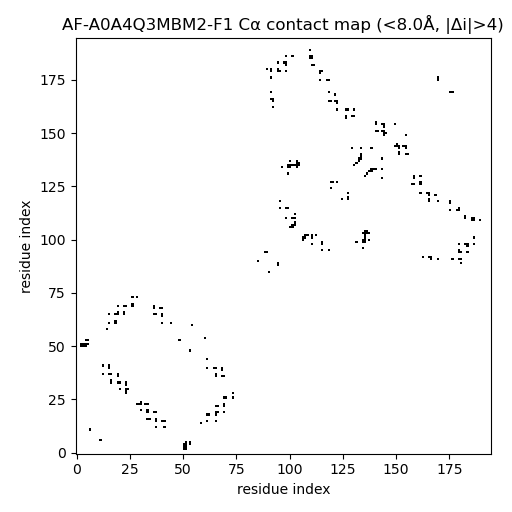ATOM 1386 C C . GLN A 1 181 ? 5.120 -17.018 7.760 1.00 80.56 181 GLN A C 1
ATOM 1388 O O . GLN A 1 181 ? 6.127 -16.618 7.173 1.00 80.56 181 GLN A O 1
ATOM 1393 N N . SER A 1 182 ? 4.531 -18.176 7.457 1.00 75.06 182 SER A N 1
ATOM 1394 C CA . SER A 1 182 ? 5.040 -19.112 6.447 1.00 75.06 182 SER A CA 1
ATOM 1395 C C . SER A 1 182 ? 5.041 -18.482 5.050 1.00 75.06 182 SER A C 1
ATOM 1397 O O . SER A 1 182 ? 6.057 -18.493 4.354 1.00 75.06 182 SER A O 1
ATOM 1399 N N . ALA A 1 183 ? 3.930 -17.853 4.651 1.00 67.81 183 ALA A N 1
ATOM 1400 C CA . ALA A 1 183 ? 3.816 -17.165 3.365 1.00 67.81 183 ALA A CA 1
ATOM 1401 C C . ALA A 1 183 ? 4.843 -16.026 3.232 1.00 67.81 183 ALA A C 1
ATOM 1403 O O . ALA A 1 183 ? 5.463 -15.858 2.181 1.00 67.81 183 ALA A O 1
ATOM 1404 N N . HIS A 1 184 ? 5.068 -15.277 4.312 1.00 62.31 184 HIS A N 1
ATOM 1405 C CA . HIS A 1 184 ? 6.040 -14.193 4.348 1.00 62.31 184 HIS A CA 1
ATOM 1406 C C . HIS A 1 184 ? 7.485 -14.684 4.199 1.00 62.31 184 HIS A C 1
ATOM 1408 O O . HIS A 1 184 ? 8.256 -14.092 3.444 1.00 62.31 184 HIS A O 1
ATOM 1414 N N . GLN A 1 185 ? 7.851 -15.782 4.869 1.00 57.72 185 GLN A N 1
ATOM 1415 C CA . GLN A 1 185 ? 9.171 -16.401 4.718 1.00 57.72 185 GLN A CA 1
ATOM 1416 C C . GLN A 1 185 ? 9.420 -16.838 3.271 1.00 57.72 185 GLN A C 1
ATOM 1418 O O . GLN A 1 185 ? 10.489 -16.568 2.726 1.00 57.72 185 GLN A O 1
ATOM 1423 N N . HIS A 1 186 ? 8.423 -17.439 2.616 1.00 53.66 186 HIS A N 1
ATOM 1424 C CA . HIS A 1 186 ? 8.520 -17.798 1.201 1.00 53.66 186 HIS A CA 1
ATOM 1425 C C . HIS A 1 186 ? 8.670 -16.575 0.292 1.00 53.66 186 HIS A C 1
ATOM 1427 O O . HIS A 1 186 ? 9.530 -16.598 -0.587 1.00 53.66 186 HIS A O 1
ATOM 1433 N N . ALA A 1 187 ? 7.914 -15.499 0.540 1.00 51.53 187 ALA A N 1
ATOM 1434 C CA . ALA A 1 187 ? 8.037 -14.252 -0.213 1.00 51.53 187 ALA A CA 1
ATOM 1435 C C . ALA A 1 187 ? 9.453 -13.651 -0.103 1.00 51.53 187 ALA A C 1
ATOM 1437 O O . ALA A 1 187 ? 10.054 -13.282 -1.113 1.00 51.53 187 ALA A O 1
ATOM 1438 N N . TYR A 1 188 ? 10.033 -13.635 1.102 1.00 46.94 188 TYR A N 1
ATOM 1439 C CA . TYR A 1 188 ? 11.408 -13.172 1.326 1.00 46.94 188 TYR A CA 1
ATOM 1440 C C . TYR A 1 188 ? 12.465 -14.083 0.690 1.00 46.94 188 TYR A C 1
ATOM 1442 O O . TYR A 1 188 ? 13.473 -13.596 0.181 1.00 46.94 188 TYR A O 1
ATOM 1450 N N . LEU A 1 189 ? 12.250 -15.401 0.692 1.00 42.69 189 LEU A N 1
ATOM 1451 C CA . LEU A 1 189 ? 13.165 -16.351 0.058 1.00 42.69 189 LEU A CA 1
ATOM 1452 C C . LEU A 1 189 ? 13.107 -16.276 -1.472 1.00 42.69 189 LEU A C 1
ATOM 1454 O O . LEU A 1 189 ? 14.142 -16.447 -2.111 1.00 42.69 189 LEU A O 1
ATOM 1458 N N . SER A 1 190 ? 11.947 -15.980 -2.070 1.00 41.06 190 SER A N 1
ATOM 1459 C CA . SER A 1 190 ? 11.842 -15.755 -3.518 1.00 41.06 190 SER A CA 1
ATOM 1460 C C . SER A 1 190 ? 12.528 -14.468 -3.975 1.00 41.06 190 SER A C 1
ATOM 1462 O O . SER A 1 190 ? 13.145 -14.473 -5.038 1.00 41.06 190 SER A O 1
ATOM 1464 N N . ASP A 1 191 ? 12.485 -13.408 -3.162 1.00 38.41 191 ASP A N 1
ATOM 1465 C CA . ASP A 1 191 ? 13.087 -12.103 -3.486 1.00 38.41 191 ASP A CA 1
ATOM 1466 C C . ASP A 1 191 ? 14.627 -12.122 -3.372 1.00 38.41 191 ASP A C 1
ATOM 1468 O O . ASP A 1 191 ? 15.326 -11.318 -3.981 1.00 38.41 191 ASP A O 1
ATOM 1472 N N . ASN A 1 192 ? 15.187 -13.081 -2.624 1.00 32.62 192 ASN A N 1
ATOM 1473 C CA . ASN A 1 192 ? 16.622 -13.156 -2.327 1.00 32.62 192 ASN A CA 1
ATOM 1474 C C . ASN A 1 192 ? 17.388 -14.198 -3.174 1.00 32.62 192 ASN A C 1
ATOM 1476 O O . ASN A 1 192 ? 18.554 -14.475 -2.894 1.00 32.62 192 ASN A O 1
ATOM 1480 N N . ARG A 1 193 ? 16.757 -14.797 -4.200 1.00 29.73 193 ARG A N 1
ATOM 1481 C CA . ARG A 1 193 ? 17.402 -15.774 -5.111 1.00 29.73 193 ARG A CA 1
ATOM 1482 C C . ARG A 1 193 ? 18.122 -15.159 -6.315 1.00 29.73 193 ARG A C 1
ATOM 1484 O O . ARG A 1 193 ? 18.697 -15.901 -7.105 1.00 29.73 193 ARG A O 1
ATOM 1491 N N . PHE A 1 194 ? 18.150 -13.834 -6.420 1.00 31.89 194 PHE A N 1
ATOM 1492 C CA . PHE A 1 194 ? 18.898 -13.111 -7.448 1.00 31.89 194 PHE A CA 1
ATOM 1493 C C . PHE A 1 194 ? 19.778 -12.043 -6.789 1.00 31.89 194 PHE A C 1
ATOM 1495 O O . PHE A 1 194 ? 19.492 -10.848 -6.848 1.00 31.89 194 PHE A O 1
ATOM 1502 N N . ARG A 1 195 ? 20.823 -12.502 -6.099 1.00 32.00 195 ARG A N 1
ATOM 1503 C CA . ARG A 1 195 ? 21.980 -11.689 -5.717 1.00 32.00 195 ARG A CA 1
ATOM 1504 C C . ARG A 1 195 ? 23.172 -12.085 -6.568 1.00 32.00 195 ARG A C 1
ATOM 1506 O O . ARG A 1 195 ? 23.319 -13.304 -6.800 1.00 32.00 195 ARG A O 1
#

Secondary structure (DSSP, 8-state):
-----SS-HHHHHHHHHHHHHHHHHHHT--TTHHHHHHHHHHHHHHHH-SSS---S-HHHHHHHHHHHHHHHHHHHHHTSSS--S--STT-HHHHHHHHHHTTSTTS-TTS-HHHHHHHHTTS-HHHHHHHHHHHTS---HHHHHHHHTS-HHHHHHHHHHHHHHHHHHHTT-HHHHHHHHHHHHHHHHHHTS--